Protein 3V67 (pdb70)

B-factor: mean 48.42, std 24.23, range [10.41, 150.01]

Radius of gyration: 22.8 Å; Cα contacts (8 Å, |Δi|>4): 386; chains: 2; bounding box: 40×72×35 Å

Nearest PDB structures (foldseek):
  3v67-assembly1_B  TM=9.486E-01  e=1.354E-23  Vibrio parahaemolyticus
  8uk7-assembly1_A  TM=7.749E-01  e=1.851E-05  Escherichia coli K-12
  6ap4-assembly2_D  TM=3.239E-01  e=2.252E+00  Acinetobacter baumannii
  3vca-assembly1_A  TM=5.156E-01  e=6.003E+00  Sinorhizobium meliloti 1021
  3v67-assembly1_B  TM=1.008E+00  e=7.375E-25  Vibrio parahaemolyticus

Solvent-accessible surface area: 14668 Å² total; per-residue (Å²): 158,109,86,37,45,78,13,34,83,59,64,85,94,77,10,40,75,11,30,62,34,0,48,118,115,7,86,169,30,120,62,43,43,125,0,15,141,123,9,9,54,64,19,88,20,108,159,16,85,55,34,1,20,0,0,0,28,109,128,23,74,30,43,39,58,118,14,119,18,85,90,18,34,143,5,0,83,64,1,2,92,33,28,149,60,82,127,107,33,59,17,18,39,17,64,126,13,3,0,0,2,2,1,76,2,71,2,19,148,42,133,11,1,0,0,14,0,35,116,67,72,89,28,76,111,14,95,16,49,156,159,35,189,92,33,81,50,12,13,77,62,8,85,94,82,1,39,82,14,31,62,36,7,48,118,114,7,88,170,30,121,61,42,42,123,0,15,143,122,12,11,55,66,20,88,20,109,160,16,118,80,17,2,19,0,0,0,28,109,129,21,74,31,43,33,54,137,41,112,18,93,92,18,35,142,4,0,84,72,2,2,93,32,28,147,62,85,128,104,34,50,16,22,44,38,67,136,12,2,0,0,2,2,0,76,2,71,2,20,149,42,129,11,1,0,0,0,0,17,116,43,92,69,78,57,96,106,98,77,64,117,138,23

Foldseek 3Di:
DWDFAADDPVRVVVVVVVQVVLQVVQVVPQDPVVSQCVQQVPAPADPRQDKGKWKFAPPLGTDHDDHPDVLVVVVVSCVSVVDPDQVGWTWIDDPQKIKIDWDWHAHSNGIITMIIIGGHDDDDDDDDDPVD/DDFAADDPVRVVVVVVVQVVLQVVQVVPQDPVVSQCVQQVPAPADPRQDKGKWKFAPPLGTDHDDHRDVLVVVVVSCVSVVDPDQVGWTWDDDPQKIKIDWDWHAHSNGIITMIIIGGHDDPDPPDDDDPD

Organism: Vibrio parahaemolyticus serotype O3:K6 (strain RIMD 2210633) (NCBI:txid223926)

InterPro domains:
  IPR003594 Histidine kinase/HSP90-like ATPase domain [PF02518] (355-462)
  IPR003594 Histidine kinase/HSP90-like ATPase domain [SM00387] (354-464)
  IPR003660 HAMP domain [PF00672] (191-243)
  IPR003660 HAMP domain [PS50885] (194-247)
  IPR003660 HAMP domain [SM00304] (194-247)
  IPR003661 Signal transduction histidine kinase, dimerisation/phosphoacceptor domain [PF00512] (249-308)
  IPR003661 Signal transduction histidine kinase, dimerisation/phosphoacceptor domain [SM00388] (248-310)
  IPR003661 Signal transduction histidine kinase, dimerisation/phosphoacceptor domain [cd00082] (249-306)
  IPR004358 Signal transduction histidine kinase-related protein, C-terminal [PR00344] (389-403)
  IPR004358 Signal transduction histidine kinase-related protein, C-terminal [PR00344] (407-417)
  IPR004358 Signal transduction histidine kinase-related protein, C-terminal [PR00344] (424-442)
  IPR004358 Signal transduction histidine kinase-related protein, C-terminal [PR00344] (448-461)
  IPR005467 Histidine kinase domain [PS50109] (255-464)
  IPR032404 Two-component sensor protein CpxA, periplasmic domain [PF16527] (41-172)
  IPR036097 Signal transduction histidine kinase, dimerisation/phosphoacceptor domain superfamily [SSF47384] (234-309)
  IPR036890 Histidine kinase/HSP90-like ATPase superfamily [G3DSA:3.30.565.10] (314-464)
  IPR036890 Histidine kinase/HSP90-like ATPase superfamily [SSF55874] (300-462)
  IPR038515 Two-component sensor protein CpxA, periplasmic domain superfamily [G3DSA:3.30.450.210] (36-161)
  IPR050398 Heme sensor protein HssS/ArlS-like [PTHR45528] (11-464)
  IPR058125 Sensor histidine kinase CpxA [NF007007] (7-464)

Sequence (263 aa):
PRKARDIPDEHYQRIIETRDAIQNKYSKETDLGRILFRVEGNRAGKHDPRPRVFFSDYNGNVLTTDKRSNFQLRAMQNFVTSIEDYNKPKQRLYGRYMIAGPVPIVLADSELLMYVGFKWNEPPPLLLRLFDRKARDIPDEHYQRIIETRDAIQNKYSKETDLGRILFRVEGNRAGKHDPRPRVFFSDYNGNVLTTDKRSNFQLRAMQNFVTSIEDYNKPKQRLYGRYMIAGPVPIVLADSELLMYVGFKWNEPPPLLLRLFD

CATH classification: 3.30.450.210

Secondary structure (DSSP, 8-state):
----EEPPHHHHHHHHHHHHHHHHHTSS---HHHHHHHHHHT---TT--SPEEEEE-TTS-EE----S-HHHHHHHHHHHHH-S-TTS-EEEEETTEEEEEEEEEEETTEEEEEEEEEE---PPP----TT-/---EEPPHHHHHHHHHHHHHHHHHTSS---HHHHHHHHHHT---TT--SPEEEEE-TTS-EE----S-HHHHHHHHHHHHH-S-TTS-EEEEETTEEEEEEEEEEETTEEEEEEEEEE-------------

Structure (mmCIF, N/CA/C/O backbone):
data_3V67
#
_entry.id   3V67
#
_cell.length_a   148.583
_cell.length_b   148.583
_cell.length_c   32.314
_cell.angle_alpha   90.00
_cell.angle_beta   90.00
_cell.angle_gamma   120.00
#
_symmetry.space_group_name_H-M   'H 3'
#
loop_
_entity.id
_entity.type
_entity.pdbx_description
1 polymer 'Sensor protein CpxA'
2 water water
#
loop_
_atom_site.group_PDB
_atom_site.id
_atom_site.type_symbol
_atom_site.label_atom_id
_atom_site.label_alt_id
_atom_site.label_comp_id
_atom_site.label_asym_id
_atom_site.label_entity_id
_atom_site.label_seq_id
_atom_site.pdbx_PDB_ins_code
_atom_site.Cartn_x
_atom_site.Cartn_y
_atom_site.Cartn_z
_atom_site.occupancy
_atom_site.B_iso_or_equiv
_atom_site.auth_seq_id
_atom_site.auth_comp_id
_atom_site.auth_asym_id
_atom_site.auth_atom_id
_atom_site.pdbx_PDB_model_num
ATOM 1 N N . PRO A 1 6 ? -18.145 41.576 7.662 1.00 84.13 41 PRO A N 1
ATOM 2 C CA . PRO A 1 6 ? -17.227 40.609 8.272 1.00 87.41 41 PRO A CA 1
ATOM 3 C C . PRO A 1 6 ? -15.780 41.053 8.099 1.00 87.30 41 PRO A C 1
ATOM 4 O O . PRO A 1 6 ? -14.987 40.329 7.495 1.00 86.91 41 PRO A O 1
ATOM 8 N N . ARG A 1 7 ? -15.437 42.223 8.628 1.00 86.67 42 ARG A N 1
ATOM 9 C CA . ARG A 1 7 ? -14.146 42.825 8.304 1.00 86.71 42 ARG A CA 1
ATOM 10 C C . ARG A 1 7 ? -12.940 42.416 9.168 1.00 96.08 42 ARG A C 1
ATOM 11 O O . ARG A 1 7 ? -13.049 41.658 10.132 1.00 103.64 42 ARG A O 1
ATOM 19 N N . LYS A 1 8 ? -11.799 42.972 8.777 1.00 92.42 43 LYS A N 1
ATOM 20 C CA . LYS A 1 8 ? -10.458 42.452 8.991 1.00 84.30 43 LYS A CA 1
ATOM 21 C C . LYS A 1 8 ? -9.510 43.644 9.073 1.00 69.44 43 LYS A C 1
ATOM 22 O O . LYS A 1 8 ? -9.016 44.123 8.052 1.00 66.90 43 LYS A O 1
ATOM 28 N N . ALA A 1 9 ? -9.273 44.137 10.282 1.00 64.80 44 ALA A N 1
ATOM 29 C CA . ALA A 1 9 ? -8.308 45.209 10.480 1.00 58.89 44 ALA A CA 1
ATOM 30 C C . ALA A 1 9 ? -6.902 44.638 10.351 1.00 52.43 44 ALA A C 1
ATOM 31 O O . ALA A 1 9 ? -6.405 43.969 11.257 1.00 56.05 44 ALA A O 1
ATOM 33 N N . ARG A 1 10 ? -6.271 44.897 9.213 1.00 42.06 45 ARG A N 1
ATOM 34 C CA . ARG A 1 10 ? -4.970 44.321 8.916 1.00 41.99 45 ARG A CA 1
ATOM 35 C C . ARG A 1 10 ? -3.870 45.358 9.058 1.00 31.58 45 ARG A C 1
ATOM 36 O O . ARG A 1 10 ? -4.120 46.559 8.961 1.00 31.66 45 ARG A O 1
ATOM 44 N N . ASP A 1 11 ? -2.653 44.884 9.299 1.00 33.68 46 ASP A N 1
ATOM 45 C CA . ASP A 1 11 ? -1.497 45.761 9.417 1.00 37.09 46 ASP A CA 1
ATOM 46 C C . ASP A 1 11 ? -1.218 46.471 8.104 1.00 26.56 46 ASP A C 1
ATOM 47 O O . ASP A 1 11 ? -1.428 45.914 7.029 1.00 29.58 46 ASP A O 1
ATOM 52 N N . ILE A 1 12 ? -0.739 47.705 8.200 1.00 24.17 47 ILE A N 1
ATOM 53 C CA . ILE A 1 12 ? -0.272 48.433 7.033 1.00 21.43 47 ILE A CA 1
ATOM 54 C C . ILE A 1 12 ? 1.179 48.050 6.780 1.00 30.84 47 ILE A C 1
ATOM 55 O O . ILE A 1 12 ? 1.991 48.058 7.706 1.00 33.18 47 ILE A O 1
ATOM 60 N N . PRO A 1 13 ? 1.503 47.690 5.529 1.00 35.07 48 PRO A N 1
ATOM 61 C CA . PRO A 1 13 ? 2.877 47.377 5.124 1.00 37.10 48 PRO A CA 1
ATOM 62 C C . PRO A 1 13 ? 3.818 48.515 5.495 1.00 40.91 48 PRO A C 1
ATOM 63 O O . PRO A 1 13 ? 3.467 49.676 5.288 1.00 45.87 48 PRO A O 1
ATOM 67 N N . ASP A 1 14 ? 4.987 48.176 6.033 1.00 50.55 49 ASP A N 1
ATOM 68 C CA . ASP A 1 14 ? 5.926 49.160 6.576 1.00 50.82 49 ASP A CA 1
ATOM 69 C C . ASP A 1 14 ? 6.261 50.309 5.629 1.00 51.50 49 ASP A C 1
ATOM 70 O O . ASP A 1 14 ? 6.408 51.451 6.064 1.00 44.03 49 ASP A O 1
ATOM 75 N N . GLU A 1 15 ? 6.388 50.003 4.341 1.00 58.00 50 GLU A N 1
ATOM 76 C CA . GLU A 1 15 ? 6.676 51.024 3.341 1.00 56.49 50 GLU A CA 1
ATOM 77 C C . GLU A 1 15 ? 5.502 51.986 3.197 1.00 45.30 50 GLU A C 1
ATOM 78 O O . GLU A 1 15 ? 5.685 53.204 3.121 1.00 43.36 50 GLU A O 1
ATOM 84 N N . HIS A 1 16 ? 4.297 51.426 3.171 1.00 42.82 51 HIS A N 1
ATOM 85 C CA . HIS A 1 16 ? 3.084 52.222 3.074 1.00 38.86 51 HIS A CA 1
ATOM 86 C C . HIS A 1 16 ? 2.920 53.100 4.307 1.00 37.37 51 HIS A C 1
ATOM 87 O O . HIS A 1 16 ? 2.659 54.294 4.186 1.00 43.68 51 HIS A O 1
ATOM 94 N N . TYR A 1 17 ? 3.083 52.512 5.490 1.00 30.35 52 TYR A N 1
ATOM 95 C CA . TYR A 1 17 ? 2.938 53.265 6.731 1.00 34.07 52 TYR A CA 1
ATOM 96 C C . TYR A 1 17 ? 3.976 54.381 6.849 1.00 40.24 52 TYR A C 1
ATOM 97 O O . TYR A 1 17 ? 3.650 55.508 7.229 1.00 45.30 52 TYR A O 1
ATOM 106 N N . GLN A 1 18 ? 5.223 54.055 6.524 1.00 38.23 53 GLN A N 1
ATOM 107 C CA . GLN A 1 18 ? 6.313 55.027 6.512 1.00 40.34 53 GLN A CA 1
ATOM 108 C C . GLN A 1 18 ? 5.989 56.184 5.570 1.00 42.32 53 GLN A C 1
ATOM 109 O O . GLN A 1 18 ? 6.163 57.358 5.923 1.00 44.07 53 GLN A O 1
ATOM 115 N N . ARG A 1 19 ? 5.489 55.843 4.385 1.00 37.70 54 ARG A N 1
ATOM 116 C CA . ARG A 1 19 ? 5.064 56.850 3.423 1.00 43.42 54 ARG A CA 1
ATOM 117 C C . ARG A 1 19 ? 3.988 57.755 4.012 1.00 47.50 54 ARG A C 1
ATOM 118 O O . ARG A 1 19 ? 4.113 58.975 3.969 1.00 56.78 54 ARG A O 1
ATOM 126 N N . ILE A 1 20 ? 2.942 57.146 4.563 1.00 39.77 55 ILE A N 1
ATOM 127 C CA . ILE A 1 20 ? 1.841 57.873 5.192 1.00 33.93 55 ILE A CA 1
ATOM 128 C C . ILE A 1 20 ? 2.343 58.859 6.242 1.00 29.79 55 ILE A C 1
ATOM 129 O O . ILE A 1 20 ? 1.891 60.005 6.304 1.00 27.64 55 ILE A O 1
ATOM 134 N N . ILE A 1 21 ? 3.283 58.403 7.064 1.00 33.09 56 ILE A N 1
ATOM 135 C CA . ILE A 1 21 ? 3.908 59.260 8.066 1.00 38.77 56 ILE A CA 1
ATOM 136 C C . ILE A 1 21 ? 4.610 60.441 7.402 1.00 42.08 56 ILE A C 1
ATOM 137 O O . ILE A 1 21 ? 4.495 61.588 7.851 1.00 38.56 56 ILE A O 1
ATOM 142 N N . GLU A 1 22 ? 5.325 60.150 6.319 1.00 46.44 57 GLU A N 1
ATOM 143 C CA . GLU A 1 22 ? 6.045 61.178 5.575 1.00 48.84 57 GLU A CA 1
ATOM 144 C C . GLU A 1 22 ? 5.129 62.255 4.985 1.00 49.66 57 GLU A C 1
ATOM 145 O O . GLU A 1 22 ? 5.417 63.448 5.104 1.00 57.76 57 GLU A O 1
ATOM 151 N N . THR A 1 23 ? 4.027 61.846 4.359 1.00 40.38 58 THR A N 1
ATOM 152 C CA . THR A 1 23 ? 3.107 62.824 3.781 1.00 40.62 58 THR A CA 1
ATOM 153 C C . THR A 1 23 ? 2.312 63.543 4.866 1.00 37.46 58 THR A C 1
ATOM 154 O O . THR A 1 23 ? 1.862 64.668 4.668 1.00 38.96 58 THR A O 1
ATOM 158 N N . ARG A 1 24 ? 2.136 62.888 6.010 1.00 33.28 59 ARG A N 1
ATOM 159 C CA . ARG A 1 24 ? 1.499 63.527 7.155 1.00 27.73 59 ARG A CA 1
ATOM 160 C C . ARG A 1 24 ? 2.371 64.687 7.616 1.00 38.83 59 ARG A C 1
ATOM 161 O O . ARG A 1 24 ? 1.906 65.825 7.705 1.00 37.39 59 ARG A O 1
ATOM 169 N N . ASP A 1 25 ? 3.636 64.387 7.905 1.00 38.71 60 ASP A N 1
ATOM 170 C CA . ASP A 1 25 ? 4.598 65.408 8.312 1.00 39.11 60 ASP A CA 1
ATOM 171 C C . ASP A 1 25 ? 4.710 66.516 7.270 1.00 38.05 60 ASP A C 1
ATOM 172 O O . ASP A 1 25 ? 4.826 67.695 7.611 1.00 33.37 60 ASP A O 1
ATOM 177 N N . ALA A 1 26 ? 4.664 66.128 5.998 1.00 38.94 61 ALA A N 1
ATOM 178 C CA . ALA A 1 26 ? 4.763 67.086 4.899 1.00 43.35 61 ALA A CA 1
ATOM 179 C C . ALA A 1 26 ? 3.573 68.040 4.858 1.00 40.47 61 ALA A C 1
ATOM 180 O O . ALA A 1 26 ? 3.745 69.248 4.704 1.00 50.40 61 ALA A O 1
ATOM 182 N N . ILE A 1 27 ? 2.369 67.490 4.987 1.00 38.94 62 ILE A N 1
ATOM 183 C CA . ILE A 1 27 ? 1.150 68.293 5.013 1.00 39.40 62 ILE A CA 1
ATOM 184 C C . ILE A 1 27 ? 1.152 69.213 6.231 1.00 41.35 62 ILE A C 1
ATOM 185 O O . ILE A 1 27 ? 0.747 70.378 6.149 1.00 38.39 62 ILE A O 1
ATOM 190 N N . GLN A 1 28 ? 1.626 68.683 7.355 1.00 42.05 63 GLN A N 1
ATOM 191 C CA . GLN A 1 28 ? 1.759 69.458 8.582 1.00 40.39 63 GLN A CA 1
ATOM 192 C C . GLN A 1 28 ? 2.682 70.654 8.394 1.00 48.16 63 GLN A C 1
ATOM 193 O O . GLN A 1 28 ? 2.379 71.759 8.837 1.00 52.82 63 GLN A O 1
ATOM 199 N N . ASN A 1 29 ? 3.812 70.427 7.735 1.00 51.44 64 ASN A N 1
ATOM 200 C CA . ASN A 1 29 ? 4.789 71.489 7.526 1.00 58.25 64 ASN A CA 1
ATOM 201 C C . ASN A 1 29 ? 4.382 72.500 6.460 1.00 59.43 64 ASN A C 1
ATOM 202 O O . ASN A 1 29 ? 4.721 73.680 6.555 1.00 72.24 64 ASN A O 1
ATOM 207 N N . LYS A 1 30 ? 3.655 72.037 5.449 1.00 43.79 65 LYS A N 1
ATOM 208 C CA . LYS A 1 30 ? 3.217 72.913 4.370 1.00 35.69 65 LYS A CA 1
ATOM 209 C C . LYS A 1 30 ? 2.210 73.950 4.854 1.00 41.18 65 LYS A C 1
ATOM 210 O O . LYS A 1 30 ? 2.285 75.124 4.486 1.00 48.15 65 LYS A O 1
ATOM 216 N N . TYR A 1 31 ? 1.273 73.513 5.687 1.00 42.82 66 TYR A N 1
ATOM 217 C CA . TYR A 1 31 ? 0.196 74.383 6.140 1.00 43.50 66 TYR A CA 1
ATOM 218 C C . TYR A 1 31 ? 0.376 74.837 7.582 1.00 45.87 66 TYR A C 1
ATOM 219 O O . TYR A 1 31 ? -0.599 75.146 8.267 1.00 41.63 66 TYR A O 1
ATOM 228 N N . SER A 1 32 ? 1.624 74.882 8.035 1.00 51.90 67 SER A N 1
ATOM 229 C CA . SER A 1 32 ? 1.928 75.298 9.400 1.00 54.45 67 SER A CA 1
ATOM 230 C C . SER A 1 32 ? 1.563 76.763 9.620 1.00 57.84 67 SER A C 1
ATOM 231 O O . SER A 1 32 ? 1.291 77.187 10.744 1.00 59.36 67 SER A O 1
ATOM 234 N N . LYS A 1 33 ? 1.555 77.530 8.536 1.00 55.36 68 LYS A N 1
ATOM 235 C CA . LYS A 1 33 ? 1.232 78.948 8.604 1.00 64.41 68 LYS A CA 1
ATOM 236 C C . LYS A 1 33 ? -0.271 79.191 8.705 1.00 61.49 68 LYS A C 1
ATOM 237 O O . LYS A 1 33 ? -0.707 80.186 9.285 1.00 62.70 68 LYS A O 1
ATOM 243 N N . GLU A 1 34 ? -1.060 78.280 8.145 1.00 55.30 69 GLU A N 1
ATOM 244 C CA . GLU A 1 34 ? -2.506 78.469 8.065 1.00 44.52 69 GLU A CA 1
ATOM 245 C C . GLU A 1 34 ? -3.209 78.237 9.404 1.00 37.78 69 GLU A C 1
ATOM 246 O O . GLU A 1 34 ? -2.952 77.247 10.089 1.00 35.88 69 GLU A O 1
ATOM 252 N N . THR A 1 35 ? -4.099 79.157 9.764 1.00 36.88 70 THR A N 1
ATOM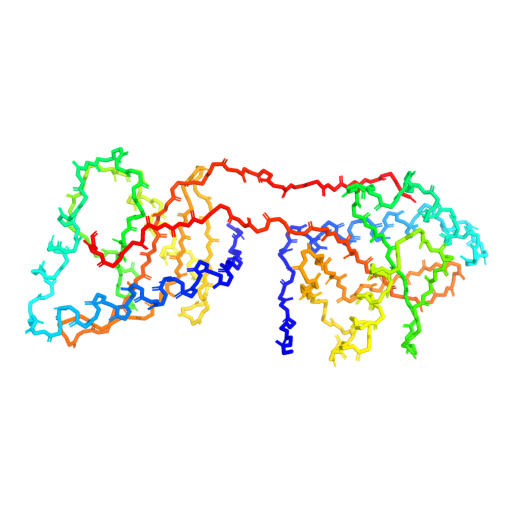 253 C CA . THR A 1 35 ? -4.824 79.079 11.030 1.00 37.74 70 THR A CA 1
ATOM 254 C C . THR A 1 35 ? -6.279 78.665 10.834 1.00 35.48 70 THR A C 1
ATOM 255 O O . THR A 1 35 ? -6.998 78.423 11.803 1.00 36.17 70 THR A O 1
ATOM 259 N N . ASP A 1 36 ? -6.715 78.598 9.581 1.00 32.22 71 ASP A N 1
ATOM 260 C CA . ASP A 1 36 ? -8.081 78.186 9.279 1.00 3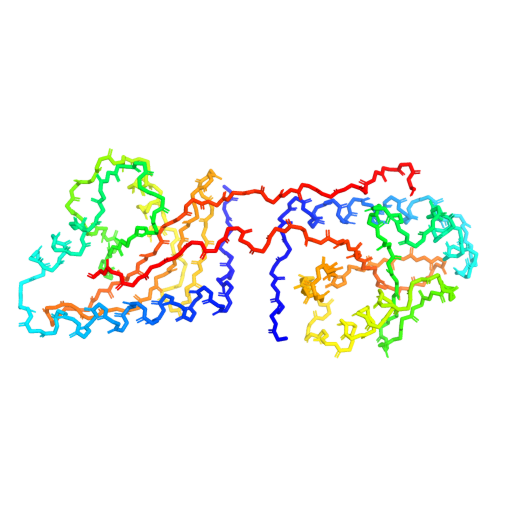0.50 71 ASP A CA 1
ATOM 261 C C . ASP A 1 36 ? -8.104 76.736 8.819 1.00 31.37 71 ASP A C 1
ATOM 262 O O . ASP A 1 36 ? -7.508 76.390 7.798 1.00 31.10 71 ASP A O 1
ATOM 267 N N . LEU A 1 37 ? -8.790 75.891 9.582 1.00 36.68 72 LEU A N 1
ATOM 268 C CA . LEU A 1 37 ? -8.863 74.466 9.286 1.00 39.08 72 LEU A CA 1
ATOM 269 C C . LEU A 1 37 ? -9.576 74.215 7.958 1.00 39.47 72 LEU A C 1
ATOM 270 O O . LEU A 1 37 ? -9.115 73.417 7.139 1.00 37.20 72 LEU A O 1
ATOM 275 N N . GLY A 1 38 ? -10.695 74.906 7.752 1.00 37.40 73 GLY A N 1
ATOM 276 C CA . GLY A 1 38 ? -11.474 74.766 6.534 1.00 30.55 73 GLY A CA 1
ATOM 277 C C . GLY A 1 38 ? -10.668 75.091 5.292 1.00 29.81 73 GLY A C 1
ATOM 278 O O . GLY A 1 38 ? -10.785 74.421 4.262 1.00 32.62 73 GLY A O 1
ATOM 279 N N . ARG A 1 39 ? -9.838 76.122 5.395 1.00 35.30 74 ARG A N 1
ATOM 280 C CA . ARG A 1 39 ? -8.966 76.519 4.300 1.00 44.35 74 ARG A CA 1
ATOM 281 C C . ARG A 1 39 ? -7.963 75.410 3.998 1.00 38.05 74 ARG A C 1
ATOM 282 O O . ARG A 1 39 ? -7.699 75.096 2.834 1.00 38.81 74 ARG A O 1
ATOM 290 N N . ILE A 1 40 ? -7.419 74.810 5.054 1.00 22.02 75 ILE A N 1
ATOM 291 C CA . ILE A 1 40 ? -6.471 73.714 4.904 1.00 27.03 75 ILE A CA 1
ATOM 292 C C . ILE A 1 40 ? -7.106 72.517 4.202 1.00 36.47 75 ILE A C 1
ATOM 293 O O . ILE A 1 40 ? -6.549 71.989 3.241 1.00 34.50 75 ILE A O 1
ATOM 298 N N . LEU A 1 41 ? -8.270 72.093 4.688 1.00 38.66 76 LEU A N 1
ATOM 299 C CA . LEU A 1 41 ? -8.960 70.930 4.132 1.00 33.63 76 LEU A CA 1
ATOM 300 C C . LEU A 1 41 ? -9.310 71.164 2.673 1.00 42.95 76 LEU A C 1
ATOM 301 O O . LEU A 1 41 ? -9.104 70.295 1.818 1.00 53.37 76 LEU A O 1
ATOM 306 N N . PHE A 1 42 ? -9.831 72.356 2.404 1.00 45.10 77 PHE A N 1
ATOM 307 C CA . PHE A 1 42 ? -10.165 72.778 1.052 1.00 42.39 77 PHE A CA 1
ATOM 308 C C . PHE A 1 42 ? -8.951 72.690 0.119 1.00 40.85 77 PHE A C 1
ATOM 309 O O . PHE A 1 42 ? -9.023 72.065 -0.942 1.00 45.85 77 PHE A O 1
ATOM 317 N N . ARG A 1 43 ? -7.842 73.310 0.523 1.00 46.50 78 ARG A N 1
ATOM 318 C CA . ARG A 1 43 ? -6.604 73.273 -0.257 1.00 53.62 78 ARG A CA 1
ATOM 319 C C . ARG A 1 43 ? -6.096 71.853 -0.502 1.00 51.95 78 ARG A C 1
ATOM 320 O O . ARG A 1 43 ? -5.787 71.485 -1.634 1.00 54.87 78 ARG A O 1
ATOM 328 N N . VAL A 1 44 ? -5.999 71.072 0.569 1.00 46.79 79 VAL A N 1
ATOM 329 C CA . VAL A 1 44 ? -5.501 69.702 0.495 1.00 45.14 79 VAL A CA 1
ATOM 330 C C . VAL A 1 44 ? -6.321 68.852 -0.460 1.00 43.86 79 VAL A C 1
ATOM 331 O O . VAL A 1 44 ? -5.776 68.159 -1.317 1.00 48.44 79 VAL A O 1
ATOM 335 N N . GLU A 1 45 ? -7.637 68.925 -0.321 1.00 42.22 80 GLU A N 1
ATOM 336 C CA . GLU A 1 45 ? -8.524 68.125 -1.157 1.00 46.04 80 GLU A CA 1
ATOM 337 C C . GLU A 1 45 ? -8.665 68.712 -2.561 1.00 55.69 80 GLU A C 1
ATOM 338 O O . GLU A 1 45 ? -9.189 68.062 -3.471 1.00 51.67 80 GLU A O 1
ATOM 344 N N . GLY A 1 46 ? -8.177 69.936 -2.735 1.00 58.11 81 GLY A N 1
ATOM 345 C CA . GLY A 1 46 ? -8.246 70.610 -4.017 1.00 57.74 81 GLY A CA 1
ATOM 346 C C . GLY A 1 46 ? -7.365 69.992 -5.084 1.00 59.25 81 GLY A C 1
ATOM 347 O O . GLY A 1 46 ? -7.610 70.180 -6.273 1.00 65.83 81 GLY A O 1
ATOM 348 N N . ASN A 1 47 ? -6.340 69.252 -4.673 1.00 56.26 82 ASN A N 1
ATOM 349 C CA . ASN A 1 47 ? -5.380 68.718 -5.633 1.00 64.01 82 ASN A CA 1
ATOM 350 C C . ASN A 1 47 ? -5.856 67.499 -6.427 1.00 63.69 82 ASN A C 1
ATOM 351 O O . ASN A 1 47 ? -5.160 67.039 -7.333 1.00 61.33 82 ASN A O 1
ATOM 356 N N . ARG A 1 48 ? -7.038 66.985 -6.097 1.00 53.61 83 ARG A N 1
ATOM 357 C CA . ARG A 1 48 ? -7.618 65.874 -6.853 1.00 44.76 83 ARG A CA 1
ATOM 358 C C . ARG A 1 48 ? -8.375 66.372 -8.078 1.00 38.88 83 ARG A C 1
ATOM 359 O O . ARG A 1 48 ? -9.185 67.295 -7.986 1.00 40.39 83 ARG A O 1
ATOM 367 N N . ALA A 1 49 ? -8.115 65.746 -9.221 1.00 34.79 84 ALA A N 1
ATOM 368 C CA . ALA A 1 49 ? -8.616 66.239 -10.499 1.00 30.82 84 ALA A CA 1
ATOM 369 C C . ALA A 1 49 ? -10.019 65.735 -10.822 1.00 28.70 84 ALA A C 1
ATOM 370 O O . ALA A 1 49 ? -10.685 66.258 -11.714 1.00 29.15 84 ALA A O 1
ATOM 372 N N . GLY A 1 50 ? -10.466 64.719 -10.095 1.00 27.50 85 GLY A N 1
ATOM 373 C CA . GLY A 1 50 ? -11.776 64.149 -10.338 1.00 21.28 85 GLY A CA 1
ATOM 374 C C . GLY A 1 50 ? -12.004 62.932 -9.476 1.00 26.56 85 GLY A C 1
ATOM 375 O O . GLY A 1 50 ? -11.177 62.603 -8.628 1.00 28.82 85 GLY A O 1
ATOM 376 N N . LYS A 1 51 ? -13.129 62.260 -9.691 1.00 33.15 86 LYS A N 1
ATOM 377 C CA . LYS A 1 51 ? -13.471 61.093 -8.889 1.00 38.42 86 LYS A CA 1
ATOM 378 C C . LYS A 1 51 ? -12.685 59.863 -9.338 1.00 30.23 86 LYS A C 1
ATOM 379 O O . LYS A 1 51 ? -12.324 59.018 -8.523 1.00 31.88 86 LYS A O 1
ATOM 385 N N . HIS A 1 52 ? -12.402 59.776 -10.634 1.00 29.85 87 HIS A N 1
ATOM 386 C CA . HIS A 1 52 ? -11.646 58.651 -11.171 1.00 28.45 87 HIS A CA 1
ATOM 387 C C . HIS A 1 52 ? -10.140 58.840 -10.984 1.00 28.09 87 HIS A C 1
ATOM 388 O O . HIS A 1 52 ? -9.339 58.031 -11.454 1.00 32.77 87 HIS A O 1
ATOM 395 N N . ASP A 1 53 ? -9.768 59.913 -10.292 1.00 36.90 88 ASP A N 1
ATOM 396 C CA . ASP A 1 53 ? -8.370 60.207 -9.987 1.00 36.69 88 ASP A CA 1
ATOM 397 C C . ASP A 1 53 ? -7.725 59.034 -9.251 1.00 39.34 88 ASP A C 1
ATOM 398 O O . ASP A 1 53 ? -8.141 58.688 -8.146 1.00 42.70 88 ASP A O 1
ATOM 403 N N . PRO A 1 54 ? -6.702 58.418 -9.869 1.00 41.04 89 PRO A N 1
ATOM 404 C CA . PRO A 1 54 ? -6.039 57.221 -9.338 1.00 36.24 89 PRO A CA 1
ATOM 405 C C . PRO A 1 54 ? -5.203 57.503 -8.093 1.00 40.48 89 PRO A C 1
ATOM 406 O O . PRO A 1 54 ? -4.892 56.575 -7.345 1.00 45.59 89 PRO A O 1
ATOM 410 N N . ARG A 1 55 ? -4.846 58.765 -7.880 1.00 38.31 90 ARG A N 1
ATOM 411 C CA . ARG A 1 55 ? -4.020 59.150 -6.741 1.00 41.83 90 ARG A CA 1
ATOM 412 C C . ARG A 1 55 ? -4.684 58.811 -5.411 1.00 40.48 90 ARG A C 1
ATOM 413 O O . ARG A 1 55 ? -5.912 58.856 -5.302 1.00 34.23 90 ARG A O 1
ATOM 421 N N . PRO A 1 56 ? -3.870 58.452 -4.401 1.00 37.01 91 PRO A N 1
ATOM 422 C CA . PRO A 1 56 ? -4.380 58.208 -3.049 1.00 30.72 91 PRO A CA 1
ATOM 423 C C . PRO A 1 56 ? -5.092 59.448 -2.527 1.00 32.94 91 PRO A C 1
ATOM 424 O O . PRO A 1 56 ? -4.568 60.553 -2.655 1.00 31.74 91 PRO A O 1
ATOM 428 N N . ARG A 1 57 ? -6.278 59.259 -1.964 1.00 26.09 92 ARG A N 1
ATOM 429 C CA . ARG A 1 57 ? -7.061 60.354 -1.420 1.00 21.32 92 ARG A CA 1
ATOM 430 C C . ARG A 1 57 ? -6.876 60.478 0.088 1.00 27.72 92 ARG A C 1
ATOM 431 O O . ARG A 1 57 ? -7.027 59.509 0.820 1.00 26.92 92 ARG A O 1
ATOM 439 N N . VAL A 1 58 ? -6.556 61.680 0.551 1.00 32.52 93 VAL A N 1
ATOM 440 C CA . VAL A 1 58 ? -6.379 61.914 1.978 1.00 28.78 93 VAL A CA 1
ATOM 441 C C . VAL A 1 58 ? -7.692 62.307 2.658 1.00 30.36 93 VAL A C 1
ATOM 442 O O . VAL A 1 58 ? -8.366 63.239 2.225 1.00 41.44 93 VAL A O 1
ATOM 446 N N . PHE A 1 59 ? -8.054 61.575 3.710 1.00 27.47 94 PHE A N 1
ATOM 447 C CA . PHE A 1 59 ? -9.242 61.882 4.503 1.00 26.80 94 PHE A CA 1
ATOM 448 C C . PHE A 1 59 ? -8.834 62.372 5.888 1.00 24.31 94 PHE A C 1
ATOM 449 O O . PHE A 1 59 ? -7.718 62.128 6.341 1.00 23.28 94 PHE A O 1
ATOM 457 N N . PHE A 1 60 ? -9.760 63.033 6.571 1.00 22.45 95 PHE A N 1
ATOM 458 C CA . PHE A 1 60 ? -9.514 63.502 7.924 1.00 18.97 95 PHE A CA 1
ATOM 459 C C . PHE A 1 60 ? -10.696 63.198 8.827 1.00 15.62 95 PHE A C 1
ATOM 460 O O . PHE A 1 60 ? -11.822 63.062 8.360 1.00 24.60 95 PHE A O 1
ATOM 468 N N . SER A 1 61 ? -10.430 63.090 10.123 1.00 14.50 96 SER A N 1
ATOM 469 C CA . SER A 1 61 ? -11.489 62.989 11.113 1.00 15.92 96 SER A CA 1
ATOM 470 C C . SER A 1 61 ? -11.008 63.619 12.407 1.00 20.47 96 SER A C 1
ATOM 471 O O . SER A 1 61 ? -9.829 63.948 12.537 1.00 25.61 96 SER A O 1
ATOM 474 N N . ASP A 1 62 ? -11.917 63.807 13.356 1.00 21.50 97 ASP A N 1
ATOM 475 C CA . ASP A 1 62 ? -11.517 64.280 14.674 1.00 31.17 97 ASP A CA 1
ATOM 476 C C . ASP A 1 62 ? -11.376 63.094 15.621 1.00 34.05 97 ASP A C 1
ATOM 477 O O . ASP A 1 62 ? -11.363 61.944 15.182 1.00 34.27 97 ASP A O 1
ATOM 482 N N . TYR A 1 63 ? -11.273 63.376 16.915 1.00 28.57 98 TYR A N 1
ATOM 483 C CA . TYR A 1 63 ? -11.214 62.323 17.919 1.00 27.38 98 TYR A CA 1
ATOM 484 C C . TYR A 1 63 ? -12.587 62.059 18.522 1.00 30.93 98 TYR A C 1
ATOM 485 O O . TYR A 1 63 ? -12.692 61.585 19.652 1.00 33.25 98 TYR A O 1
ATOM 494 N N . ASN A 1 64 ? -13.634 62.371 17.764 1.00 29.70 99 ASN A N 1
ATOM 495 C CA . ASN A 1 64 ? -15.003 62.150 18.216 1.00 35.01 99 ASN A CA 1
ATOM 496 C C . ASN A 1 64 ? -15.833 61.358 17.210 1.00 43.57 99 ASN A C 1
ATOM 497 O O . ASN A 1 64 ? -17.057 61.281 17.327 1.00 50.66 99 ASN A O 1
ATOM 502 N N . GLY A 1 65 ? -15.164 60.788 16.212 1.00 35.91 100 GLY A N 1
ATOM 503 C CA . GLY A 1 65 ? -15.817 59.912 15.256 1.00 30.41 100 GLY A CA 1
ATOM 504 C C . GLY A 1 65 ? -16.431 60.587 14.044 1.00 41.40 100 GLY A C 1
ATOM 505 O O . GLY A 1 65 ? -17.241 59.983 13.341 1.00 53.05 100 GLY A O 1
ATOM 506 N N . ASN A 1 66 ? -16.048 61.832 13.782 1.00 40.34 101 ASN A N 1
ATOM 507 C CA . ASN A 1 66 ? -16.629 62.565 12.661 1.00 40.93 101 ASN A CA 1
ATOM 508 C C . ASN A 1 66 ? -15.642 62.772 11.512 1.00 36.57 101 ASN A C 1
ATOM 509 O O . ASN A 1 66 ? -14.549 63.291 11.716 1.00 37.96 101 ASN A O 1
ATOM 514 N N . VAL A 1 67 ? -16.031 62.357 10.308 1.00 35.95 102 VAL A N 1
ATOM 515 C CA . VAL A 1 67 ? -15.213 62.567 9.116 1.00 34.60 102 VAL A CA 1
ATOM 516 C C . VAL A 1 67 ? -15.279 64.031 8.683 1.00 38.80 102 VAL A C 1
ATOM 517 O O . VAL A 1 67 ? -16.361 64.609 8.599 1.00 45.66 102 VAL A O 1
ATOM 521 N N . LEU A 1 68 ? -14.121 64.628 8.414 1.00 36.93 103 LEU A N 1
ATOM 522 C CA . LEU A 1 68 ? -14.058 66.028 8.011 1.00 30.47 103 LEU A CA 1
ATOM 523 C C . LEU A 1 68 ? -13.632 66.154 6.560 1.00 37.76 103 LEU A C 1
ATOM 524 O O . LEU A 1 68 ? -12.499 65.839 6.210 1.00 48.03 103 LEU A O 1
ATOM 529 N N . THR A 1 69 ? -14.544 66.629 5.719 1.00 46.62 104 THR A N 1
ATOM 530 C CA . THR A 1 69 ? -14.263 66.805 4.299 1.00 54.94 104 THR A CA 1
ATOM 531 C C . THR A 1 69 ? -15.257 67.762 3.662 1.00 66.43 104 THR A C 1
ATOM 532 O O . THR A 1 69 ? -16.382 67.896 4.137 1.00 68.09 104 THR A O 1
ATOM 536 N N . THR A 1 70 ? -14.826 68.443 2.606 1.00 80.87 105 THR A N 1
ATOM 537 C CA . THR A 1 70 ? -15.752 69.145 1.736 1.00 94.23 105 THR A CA 1
ATOM 538 C C . THR A 1 70 ? -16.285 68.061 0.823 1.00 108.22 105 THR A C 1
ATOM 539 O O . THR A 1 70 ? -15.499 67.260 0.326 1.00 111.88 105 THR A O 1
ATOM 543 N N . ASP A 1 71 ? -17.592 67.998 0.596 1.00 117.35 106 ASP A N 1
ATOM 544 C CA . ASP A 1 71 ? -18.129 66.861 -0.157 1.00 124.48 106 ASP A CA 1
ATOM 545 C C . ASP A 1 71 ? -17.459 66.634 -1.519 1.00 116.49 106 ASP A C 1
ATOM 546 O O . ASP A 1 71 ? -17.358 67.550 -2.332 1.00 118.30 106 ASP A O 1
ATOM 551 N N . LYS A 1 72 ? -16.995 65.408 -1.750 1.00 104.17 107 LYS A N 1
ATOM 552 C CA . LYS A 1 72 ? -16.277 65.082 -2.981 1.00 97.72 107 LYS A CA 1
ATOM 553 C C . LYS A 1 72 ? -17.076 64.174 -3.926 1.00 94.08 107 LYS A C 1
ATOM 554 O O . LYS A 1 72 ? -17.866 63.333 -3.488 1.00 95.97 107 LYS A O 1
ATOM 560 N N . ARG A 1 73 ? -16.836 64.367 -5.221 1.00 85.05 108 ARG A N 1
ATOM 561 C CA . ARG A 1 73 ? -17.490 63.674 -6.336 1.00 82.66 108 ARG A CA 1
ATOM 562 C C . ARG A 1 73 ? -17.821 62.190 -6.123 1.00 76.62 108 ARG A C 1
ATOM 563 O O . ARG A 1 73 ? -18.756 61.666 -6.730 1.00 72.70 108 ARG A O 1
ATOM 571 N N . SER A 1 74 ? -17.054 61.516 -5.271 1.00 71.38 109 SER A N 1
ATOM 572 C CA . SER A 1 74 ? -17.246 60.087 -5.039 1.00 66.77 109 SER A CA 1
ATOM 573 C C . SER A 1 74 ? -17.906 59.779 -3.694 1.00 64.37 109 SER A C 1
ATOM 574 O O . SER A 1 74 ? -17.285 59.910 -2.642 1.00 59.73 109 SER A O 1
ATOM 577 N N . ASN A 1 75 ? -19.166 59.358 -3.741 1.00 75.48 110 ASN A N 1
ATOM 578 C CA . ASN A 1 75 ? -19.910 59.011 -2.536 1.00 76.37 110 ASN A CA 1
ATOM 579 C C . ASN A 1 75 ? -19.406 57.719 -1.900 1.00 72.22 110 ASN A C 1
ATOM 580 O O . ASN A 1 75 ? -19.396 57.578 -0.676 1.00 75.39 110 ASN A O 1
ATOM 585 N N . PHE A 1 76 ? -18.991 56.781 -2.746 1.00 65.05 111 PHE A N 1
ATOM 586 C CA . PHE A 1 76 ? -18.513 55.478 -2.296 1.00 57.61 111 PHE A CA 1
ATOM 587 C C . PHE A 1 76 ? -17.326 55.588 -1.339 1.00 53.82 111 PHE A C 1
ATOM 588 O O . PHE A 1 76 ? -17.337 54.998 -0.255 1.00 61.01 111 PHE A O 1
ATOM 596 N N . GLN A 1 77 ? -16.313 56.350 -1.743 1.00 46.53 112 GLN A N 1
ATOM 597 C CA . GLN A 1 77 ? -15.136 56.582 -0.912 1.00 41.55 112 GLN A CA 1
ATOM 598 C C . GLN A 1 77 ? -15.530 57.177 0.438 1.00 35.22 112 GLN A C 1
ATOM 599 O O . GLN A 1 77 ? -14.920 56.881 1.467 1.00 40.09 112 GLN A O 1
ATOM 605 N N . LEU A 1 78 ? -16.567 58.007 0.421 1.00 33.84 113 LEU A N 1
ATOM 606 C CA . LEU A 1 78 ? -17.051 58.670 1.624 1.00 39.97 113 LEU A CA 1
ATOM 607 C C . LEU A 1 78 ? -17.721 57.677 2.576 1.00 34.88 113 LEU A C 1
ATOM 608 O O . LEU A 1 78 ? -17.488 57.708 3.792 1.00 49.79 113 LEU A O 1
ATOM 613 N N . ARG A 1 79 ? -18.549 56.798 2.015 1.00 32.83 114 ARG A N 1
ATOM 614 C CA . ARG A 1 79 ? -19.176 55.731 2.788 1.00 50.28 114 ARG A CA 1
ATOM 615 C C . ARG A 1 79 ? -18.121 54.832 3.425 1.00 50.56 114 ARG A C 1
ATOM 616 O O . ARG A 1 79 ? -18.173 54.535 4.627 1.00 49.25 114 ARG A O 1
ATOM 624 N N . ALA A 1 80 ? -17.163 54.406 2.606 1.00 44.54 115 ALA A N 1
ATOM 625 C CA . ALA A 1 80 ? -16.083 53.547 3.071 1.00 38.31 115 ALA A CA 1
ATOM 626 C C . ALA A 1 80 ? -15.308 54.210 4.205 1.00 37.63 115 ALA A C 1
ATOM 627 O O . ALA A 1 80 ? -15.020 53.574 5.219 1.00 36.39 115 ALA A O 1
ATOM 629 N N . MET A 1 81 ? -14.985 55.491 4.037 1.00 37.92 116 MET A N 1
ATOM 630 C CA . MET A 1 81 ? -14.252 56.224 5.068 1.00 43.55 116 MET A CA 1
ATOM 631 C C . MET A 1 81 ? -15.028 56.315 6.375 1.00 41.97 116 MET A C 1
ATOM 632 O O . MET A 1 81 ? -14.474 56.056 7.443 1.00 44.16 116 MET A O 1
ATOM 637 N N . GLN A 1 82 ? -16.303 56.684 6.290 1.00 45.12 117 GLN A N 1
ATOM 638 C CA . G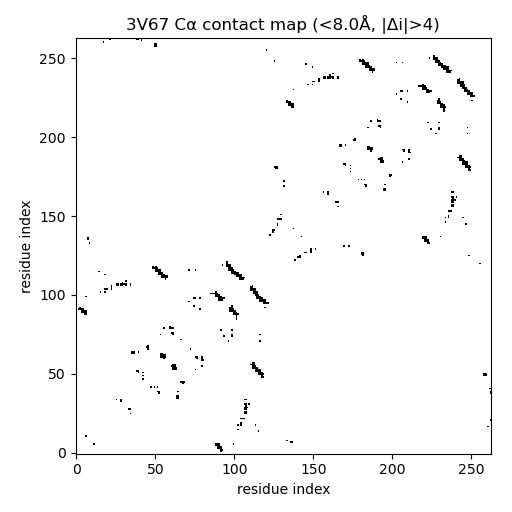LN A 1 82 ? -17.138 56.774 7.485 1.00 50.19 117 GLN A CA 1
ATOM 639 C C . GLN A 1 82 ? -17.174 55.445 8.228 1.00 44.29 117 GLN A C 1
ATOM 640 O O . GLN A 1 82 ? -16.949 55.385 9.450 1.00 39.76 117 GLN A O 1
ATOM 646 N N . ASN A 1 83 ? -17.448 54.380 7.478 1.00 44.68 118 ASN A N 1
ATOM 647 C CA . ASN A 1 83 ? -17.447 53.043 8.050 1.00 46.43 118 ASN A CA 1
ATOM 648 C C . ASN A 1 83 ? -16.126 52.729 8.744 1.00 43.73 118 ASN A C 1
ATOM 649 O O . ASN A 1 83 ? -16.118 52.212 9.860 1.00 42.42 118 ASN A O 1
ATOM 654 N N . PHE A 1 84 ? -15.016 53.058 8.085 1.00 30.92 119 PHE A N 1
ATOM 655 C CA . PHE A 1 84 ? -13.690 52.819 8.649 1.00 27.01 119 PHE A CA 1
ATOM 656 C C . PHE A 1 84 ? -13.516 53.536 9.978 1.00 32.25 119 PHE A C 1
ATOM 657 O O . PHE A 1 84 ? -13.065 52.941 10.959 1.00 32.54 119 PHE A O 1
ATOM 665 N N . VAL A 1 85 ? -13.875 54.816 10.001 1.00 36.57 120 VAL A N 1
ATOM 666 C CA . VAL A 1 85 ? -13.739 55.634 11.199 1.00 33.80 120 VAL A CA 1
ATOM 667 C C . VAL A 1 85 ? -14.540 55.055 12.360 1.00 37.43 120 VAL A C 1
ATOM 668 O O . VAL A 1 85 ? -14.036 54.961 13.483 1.00 30.13 120 VAL A O 1
ATOM 672 N N . THR A 1 86 ? -15.779 54.653 12.094 1.00 42.90 121 THR A N 1
ATOM 673 C CA . THR A 1 86 ? -16.596 54.074 13.159 1.00 47.02 121 THR A CA 1
ATOM 674 C C . THR A 1 86 ? -16.216 52.624 13.481 1.00 49.10 121 THR A C 1
ATOM 675 O O . THR A 1 86 ? -16.692 52.058 14.465 1.00 53.12 121 THR A O 1
ATOM 679 N N . SER A 1 87 ? -15.353 52.032 12.657 1.00 44.50 122 SER A N 1
ATOM 680 C CA . SER A 1 87 ? -14.927 50.646 12.855 1.00 38.53 122 SER A CA 1
ATOM 681 C C . SER A 1 87 ? -13.620 50.519 13.637 1.00 37.47 122 SER A C 1
ATOM 682 O O . SER A 1 87 ? -13.210 49.411 13.983 1.00 38.23 122 SER A O 1
ATOM 685 N N . ILE A 1 88 ? -12.962 51.645 13.900 1.00 42.88 123 ILE A N 1
ATOM 686 C CA . ILE A 1 88 ? -11.667 51.628 14.577 1.00 38.67 123 ILE A CA 1
ATOM 687 C C . ILE A 1 88 ? -11.781 51.041 15.977 1.00 45.47 123 ILE A C 1
ATOM 688 O O . ILE A 1 88 ? -12.652 51.430 16.752 1.00 51.73 123 ILE A O 1
ATOM 693 N N . GLU A 1 89 ? -10.900 50.100 16.294 1.00 48.68 124 GLU A N 1
ATOM 694 C CA . GLU A 1 89 ? -10.892 49.484 17.612 1.00 57.49 124 GLU A CA 1
ATOM 695 C C . GLU A 1 89 ? -9.912 50.187 18.541 1.00 51.60 124 GLU A C 1
ATOM 696 O O . GLU A 1 89 ? -10.164 50.317 19.738 1.00 63.60 124 GLU A O 1
ATOM 702 N N . ASP A 1 90 ? -8.796 50.643 17.986 1.00 37.16 125 ASP A N 1
ATOM 703 C CA . ASP A 1 90 ? -7.780 51.328 18.776 1.00 39.94 125 ASP A CA 1
ATOM 704 C C . ASP A 1 90 ? -7.168 52.482 17.986 1.00 38.32 125 ASP A C 1
ATOM 705 O O . ASP A 1 90 ? -6.539 52.273 16.947 1.00 40.57 125 ASP A O 1
ATOM 710 N N . TYR A 1 91 ? -7.342 53.696 18.498 1.00 25.83 126 TYR A N 1
ATOM 711 C CA . TYR A 1 91 ? -6.867 54.898 17.818 1.00 25.15 126 TYR A CA 1
ATOM 712 C C . TYR A 1 91 ? -5.352 55.081 17.872 1.00 30.92 126 TYR A C 1
ATOM 713 O O . TYR A 1 91 ? -4.821 56.059 17.346 1.00 30.66 126 TYR A O 1
ATOM 722 N N . ASN A 1 92 ? -4.659 54.139 18.501 1.00 33.49 127 ASN A N 1
ATOM 723 C CA . ASN A 1 92 ? -3.209 54.216 18.625 1.00 37.14 127 ASN A CA 1
ATOM 724 C C . ASN A 1 92 ? -2.491 53.246 17.687 1.00 38.54 127 ASN A C 1
ATOM 725 O O . ASN A 1 92 ? -1.269 53.304 17.539 1.00 36.23 127 ASN A O 1
ATOM 730 N N . LYS A 1 93 ? -3.256 52.357 17.057 1.00 36.95 128 LYS A N 1
ATOM 731 C CA . LYS A 1 93 ? -2.701 51.425 16.081 1.00 34.37 128 LYS A CA 1
ATOM 732 C C . LYS A 1 93 ? -3.348 51.602 14.711 1.00 30.17 128 LYS A C 1
ATOM 733 O O . LYS A 1 93 ? -4.509 51.245 14.515 1.00 26.28 128 LYS A O 1
ATOM 739 N N . PRO A 1 94 ? -2.595 52.166 13.758 1.00 31.22 129 PRO A N 1
ATOM 740 C CA . PRO A 1 94 ? -3.064 52.309 12.377 1.00 17.72 129 PRO A CA 1
ATOM 741 C C . PRO A 1 94 ? -3.236 50.950 11.716 1.00 25.81 129 PRO A C 1
ATOM 742 O O . PRO A 1 94 ? -2.356 50.095 11.817 1.00 30.31 129 PRO A O 1
ATOM 746 N N . LYS A 1 95 ? -4.370 50.757 11.053 1.00 18.19 130 LYS A N 1
ATOM 747 C CA . LYS A 1 95 ? -4.647 49.518 10.345 1.00 19.93 130 LYS A CA 1
ATOM 748 C C . LYS A 1 95 ? -5.209 49.854 8.973 1.00 23.43 130 LYS A C 1
ATOM 749 O O . LYS A 1 95 ? -5.386 51.026 8.639 1.00 21.17 130 LYS A O 1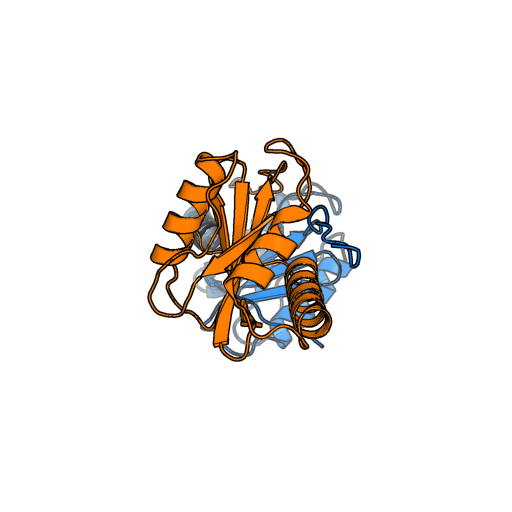
ATOM 755 N N . GLN A 1 96 ? -5.485 48.827 8.177 1.00 21.67 131 GLN A N 1
ATOM 756 C CA . GLN A 1 96 ? -6.156 49.031 6.900 1.00 23.60 131 GLN A CA 1
ATOM 757 C C . GLN A 1 96 ? -7.315 48.059 6.692 1.00 31.57 131 GLN A C 1
ATOM 758 O O . GLN A 1 96 ? -7.277 46.921 7.159 1.00 38.65 131 GLN A O 1
ATOM 764 N N . ARG A 1 97 ? -8.349 48.528 5.999 1.00 27.96 132 ARG A N 1
ATOM 765 C CA . ARG A 1 97 ? -9.524 47.717 5.694 1.00 21.63 132 ARG A CA 1
ATOM 766 C C . ARG A 1 97 ? -9.867 47.814 4.211 1.00 36.82 132 ARG A C 1
ATOM 767 O O . ARG A 1 97 ? -9.753 48.883 3.611 1.00 39.55 132 ARG A O 1
ATOM 775 N N . LEU A 1 98 ? -10.298 46.702 3.625 1.00 42.46 133 LEU A N 1
ATOM 776 C CA . LEU A 1 98 ? -10.641 46.677 2.208 1.00 39.50 133 LEU A CA 1
ATOM 777 C C . LEU A 1 98 ? -12.145 46.795 1.985 1.00 39.43 133 LEU A C 1
ATOM 778 O O . LEU A 1 98 ? -12.927 45.994 2.492 1.00 38.38 133 LEU A O 1
ATOM 783 N N . TYR A 1 99 ? -12.535 47.808 1.221 1.00 46.12 134 TYR A N 1
ATOM 784 C CA . TYR A 1 99 ? -13.930 48.037 0.868 1.00 53.93 134 TYR A CA 1
ATOM 785 C C . TYR A 1 99 ? -14.116 47.817 -0.628 1.00 58.01 134 TYR A C 1
ATOM 786 O O . TYR A 1 99 ? -13.917 48.730 -1.431 1.00 60.07 134 TYR A O 1
ATOM 795 N N . GLY A 1 100 ? -14.493 46.597 -0.997 1.00 58.09 135 GLY A N 1
ATOM 796 C CA . GLY A 1 100 ? -14.547 46.210 -2.393 1.00 56.53 135 GLY A CA 1
ATOM 797 C C . GLY A 1 100 ? -13.141 46.149 -2.957 1.00 52.92 135 GLY A C 1
ATOM 798 O O . GLY A 1 100 ? -12.404 45.195 -2.717 1.00 51.65 135 GLY A O 1
ATOM 799 N N . ARG A 1 101 ? -12.766 47.182 -3.700 1.00 58.38 136 ARG A N 1
ATOM 800 C CA . ARG A 1 101 ? -11.423 47.282 -4.253 1.00 64.03 136 ARG A CA 1
ATOM 801 C C . ARG A 1 101 ? -10.725 48.520 -3.705 1.00 59.16 136 ARG A C 1
ATOM 802 O O . ARG A 1 101 ? -9.637 48.878 -4.154 1.00 59.57 136 ARG A O 1
ATOM 810 N N . TYR A 1 102 ? -11.356 49.170 -2.732 1.00 52.14 137 TYR A N 1
ATOM 811 C CA . TYR A 1 102 ? -10.829 50.410 -2.171 1.00 44.20 137 TYR A CA 1
ATOM 812 C C . TYR A 1 102 ? -10.301 50.210 -0.754 1.00 40.47 137 TYR A C 1
ATOM 813 O O . TYR A 1 102 ? -11.072 50.066 0.192 1.00 41.42 137 TYR A O 1
ATOM 822 N N . MET A 1 103 ? -8.980 50.202 -0.618 1.00 33.14 138 MET A N 1
ATOM 823 C CA . MET A 1 103 ? -8.338 50.047 0.681 1.00 31.45 138 MET A CA 1
ATOM 824 C C . MET A 1 103 ? -8.272 51.376 1.428 1.00 29.85 138 MET A C 1
ATOM 825 O O . MET A 1 103 ? -8.028 52.425 0.832 1.00 37.30 138 MET A O 1
ATOM 830 N N . ILE A 1 104 ? -8.486 51.327 2.736 1.00 27.64 139 ILE A N 1
ATOM 831 C CA . ILE A 1 104 ? -8.396 52.518 3.567 1.00 27.79 139 ILE A CA 1
ATOM 832 C C . ILE A 1 104 ? -7.486 52.284 4.763 1.00 28.80 139 ILE A C 1
ATOM 833 O O . ILE A 1 104 ? -7.666 51.318 5.508 1.00 31.11 139 ILE A O 1
ATOM 838 N N . ALA A 1 105 ? -6.511 53.172 4.942 1.00 21.07 140 ALA A N 1
ATOM 839 C CA . ALA A 1 105 ? -5.523 53.015 6.003 1.00 16.46 140 ALA A CA 1
ATOM 840 C C . ALA A 1 105 ? -5.499 54.203 6.963 1.00 16.51 140 ALA A C 1
ATOM 841 O O . ALA A 1 105 ? -5.601 55.357 6.546 1.00 23.86 140 ALA A O 1
ATOM 843 N N . GLY A 1 106 ? -5.358 53.909 8.251 1.00 15.99 141 GLY A N 1
ATOM 844 C CA . GLY A 1 106 ? -5.288 54.939 9.275 1.00 13.06 141 GLY A CA 1
ATOM 845 C C . GLY A 1 106 ? -5.767 54.441 10.629 1.00 17.25 141 GLY A C 1
ATOM 846 O O . GLY A 1 106 ? -6.010 53.248 10.805 1.00 19.76 141 GLY A O 1
ATOM 847 N N . PRO A 1 107 ? -5.906 55.353 11.601 1.00 18.46 142 PRO A N 1
ATOM 848 C CA . PRO A 1 107 ? -5.593 56.774 11.464 1.00 17.37 142 PRO A CA 1
ATOM 849 C C . PRO A 1 107 ? -4.160 57.060 11.876 1.00 18.37 142 PRO A C 1
ATOM 850 O O . PRO A 1 107 ? -3.570 56.256 12.601 1.00 14.64 142 PRO A O 1
ATOM 854 N N . VAL A 1 108 ? -3.614 58.189 11.430 1.00 20.13 143 VAL A N 1
ATOM 855 C CA . VAL A 1 108 ? -2.366 58.700 11.996 1.00 23.84 143 VAL A CA 1
ATOM 856 C C . VAL A 1 108 ? -2.607 60.111 12.518 1.00 24.35 143 VAL A C 1
ATOM 857 O O . VAL A 1 108 ? -3.302 60.895 11.881 1.00 18.72 143 VAL A O 1
ATOM 861 N N . PRO A 1 109 ? -2.053 60.436 13.693 1.00 23.57 144 PRO A N 1
ATOM 862 C CA . PRO A 1 109 ? -2.295 61.771 14.249 1.00 16.38 144 PRO A CA 1
ATOM 863 C C . PRO A 1 109 ? -1.752 62.876 13.352 1.00 19.41 144 PRO A C 1
ATOM 864 O O . PRO A 1 109 ? -0.733 62.690 12.691 1.00 24.83 144 PRO A O 1
ATOM 868 N N . ILE A 1 110 ? -2.442 64.010 13.321 1.00 16.92 145 ILE A N 1
ATOM 869 C CA . ILE A 1 110 ? -1.981 65.154 12.549 1.00 18.11 145 ILE A CA 1
ATOM 870 C C . ILE A 1 110 ? -2.412 66.450 13.223 1.00 20.76 145 ILE A C 1
ATOM 871 O O . ILE A 1 110 ? -3.432 66.494 13.901 1.00 24.14 145 ILE A O 1
ATOM 876 N N . VAL A 1 111 ? -1.614 67.498 13.063 1.00 25.50 146 VAL A N 1
ATOM 877 C CA . VAL A 1 111 ? -1.959 68.793 13.628 1.00 25.14 146 VAL A CA 1
ATOM 878 C C . VAL A 1 111 ? -2.127 69.818 12.518 1.00 26.66 146 VAL A C 1
ATOM 879 O O . VAL A 1 111 ? -1.169 70.156 11.817 1.00 24.59 146 VAL A O 1
ATOM 883 N N . LEU A 1 112 ? -3.354 70.305 12.366 1.00 18.60 147 LEU A N 1
ATOM 884 C CA . LEU A 1 112 ? -3.666 71.302 11.356 1.00 18.34 147 LEU A CA 1
ATOM 885 C C . LEU A 1 112 ? -4.436 72.444 11.996 1.00 24.69 147 LEU A C 1
ATOM 886 O O . LEU A 1 112 ? -5.417 72.210 12.701 1.00 34.48 147 LEU A O 1
ATOM 891 N N . ALA A 1 113 ? -3.984 73.671 11.747 1.00 21.43 148 ALA A N 1
ATOM 892 C CA . ALA A 1 113 ? -4.591 74.870 12.328 1.00 27.27 148 ALA A CA 1
ATOM 893 C C . ALA A 1 113 ? -4.653 74.806 13.855 1.00 26.70 148 ALA A C 1
ATOM 894 O O . ALA A 1 113 ? -5.671 75.153 14.454 1.00 28.53 148 ALA A O 1
ATOM 896 N N . ASP A 1 114 ? -3.561 74.356 14.470 1.00 28.45 149 ASP A N 1
ATOM 897 C CA . ASP A 1 114 ? -3.482 74.183 15.921 1.00 34.09 149 ASP A CA 1
ATOM 898 C C . ASP A 1 114 ? -4.578 73.275 16.482 1.00 32.30 149 ASP A C 1
ATOM 899 O O . ASP A 1 114 ? -4.948 73.385 17.650 1.00 39.63 149 ASP A O 1
ATOM 904 N N . SER A 1 115 ? -5.090 72.377 15.646 1.00 29.35 150 SER A N 1
ATOM 905 C CA . SER A 1 115 ? -6.090 71.407 16.077 1.00 23.77 150 SER A CA 1
ATOM 906 C C . SER A 1 115 ? -5.551 69.994 15.904 1.00 19.68 150 SER A C 1
ATOM 907 O O . SER A 1 115 ? -4.904 69.689 14.904 1.00 21.73 150 SER A O 1
ATOM 910 N N . GLU A 1 116 ? -5.814 69.139 16.886 1.00 22.54 151 GLU A N 1
ATOM 911 C CA . GLU A 1 116 ? -5.394 67.743 16.819 1.00 19.59 151 GLU A CA 1
ATOM 912 C C . GLU A 1 116 ? -6.448 66.878 16.135 1.00 19.86 151 GLU A C 1
ATOM 913 O O . GLU A 1 116 ? -7.546 66.669 16.660 1.00 21.76 151 GLU A O 1
ATOM 919 N N . LEU A 1 117 ? -6.095 66.377 14.957 1.00 21.24 152 LEU A N 1
ATOM 920 C CA . LEU A 1 117 ? -6.999 65.579 14.141 1.00 17.66 152 LEU A CA 1
ATOM 921 C C . LEU A 1 117 ? -6.343 64.265 13.743 1.00 19.95 152 LEU A C 1
ATOM 922 O O . LEU A 1 117 ? -5.232 63.952 14.176 1.00 21.13 152 LEU A O 1
ATOM 927 N N . LEU A 1 118 ? -7.034 63.505 12.901 1.00 18.82 153 LEU A N 1
ATOM 928 C CA . LEU A 1 118 ? -6.519 62.232 12.420 1.00 15.98 153 LEU A CA 1
ATOM 929 C C . LEU A 1 118 ? -6.589 62.164 10.901 1.00 19.87 153 LEU A C 1
ATOM 930 O O . LEU A 1 118 ? -7.575 62.578 10.292 1.00 22.19 153 LEU A O 1
ATOM 935 N N . MET A 1 119 ? -5.528 61.640 10.300 1.00 18.07 154 MET A N 1
ATOM 936 C CA . MET A 1 119 ? -5.406 61.541 8.857 1.00 11.21 154 MET A CA 1
ATOM 937 C C . MET A 1 119 ? -5.532 60.090 8.417 1.00 16.30 154 MET A C 1
ATOM 938 O O . MET A 1 119 ? -5.114 59.165 9.124 1.00 15.76 154 MET A O 1
ATOM 943 N N . TYR A 1 120 ? -6.115 59.905 7.241 1.00 16.78 155 TYR A N 1
ATOM 944 C CA . TYR A 1 120 ? -6.332 58.587 6.675 1.00 20.85 155 TYR A CA 1
ATOM 945 C C . TYR A 1 120 ? -5.994 58.659 5.194 1.00 21.26 155 TYR A C 1
ATOM 946 O O . TYR A 1 120 ? -5.971 59.744 4.610 1.00 16.35 155 TYR A O 1
ATOM 955 N N . VAL A 1 121 ? -5.740 57.507 4.585 1.00 28.85 156 VAL A N 1
ATOM 956 C CA . VAL A 1 121 ? -5.460 57.456 3.155 1.00 32.18 156 VAL A CA 1
ATOM 957 C C . VAL A 1 121 ? -6.269 56.350 2.487 1.00 31.84 156 VAL A C 1
ATOM 958 O O . VAL A 1 121 ? -6.194 55.187 2.881 1.00 39.25 156 VAL A O 1
ATOM 962 N N . GLY A 1 122 ? -7.052 56.725 1.482 1.00 27.45 157 GLY A N 1
ATOM 963 C CA . GLY A 1 122 ? -7.807 55.772 0.696 1.00 32.53 157 GLY A CA 1
ATOM 964 C C . GLY A 1 122 ? -7.142 55.582 -0.650 1.00 33.99 157 GLY A C 1
ATOM 965 O O . GLY A 1 122 ? -6.588 56.520 -1.214 1.00 30.82 157 GLY A O 1
ATOM 966 N N . PHE A 1 123 ? -7.183 54.360 -1.161 1.00 37.67 158 PHE A N 1
ATOM 967 C CA . PHE A 1 123 ? -6.556 54.053 -2.438 1.00 39.69 158 PHE A CA 1
ATOM 968 C C . PHE A 1 123 ? -7.081 52.729 -2.955 1.00 43.44 158 PHE A C 1
ATOM 969 O O . PHE A 1 123 ? -7.164 51.763 -2.206 1.00 43.08 158 PHE A O 1
ATOM 977 N N . LYS A 1 124 ? -7.445 52.682 -4.231 1.00 58.02 159 LYS A N 1
ATOM 978 C CA . LYS A 1 124 ? -7.982 51.450 -4.793 1.00 67.37 159 LYS A CA 1
ATOM 979 C C . LYS A 1 124 ? -6.912 50.363 -4.852 1.00 65.91 159 LYS A C 1
ATOM 980 O O . LYS A 1 124 ? -5.748 50.625 -5.163 1.00 63.68 159 LYS A O 1
ATOM 986 N N . TRP A 1 125 ? -7.320 49.144 -4.527 1.00 77.82 160 TRP A N 1
ATOM 987 C CA . TRP A 1 125 ? -6.396 48.032 -4.399 1.00 79.92 160 TRP A CA 1
ATOM 988 C C . TRP A 1 125 ? -6.715 46.981 -5.456 1.00 79.28 160 TRP A C 1
ATOM 989 O O . TRP A 1 125 ? -7.816 46.431 -5.480 1.00 73.85 160 TRP A O 1
ATOM 1000 N N . ASN A 1 126 ? -5.748 46.703 -6.326 1.00 85.84 161 ASN A N 1
ATOM 1001 C CA . ASN A 1 126 ? -6.008 45.894 -7.516 1.00 92.98 161 ASN A CA 1
ATOM 1002 C C . ASN A 1 126 ? -5.564 44.440 -7.502 1.00 86.34 161 ASN A C 1
ATOM 1003 O O . ASN A 1 126 ? -4.730 44.042 -8.317 1.00 89.93 161 ASN A O 1
ATOM 1008 N N . GLU A 1 127 ? -6.190 43.671 -6.608 1.00 67.80 162 GLU A N 1
ATOM 1009 C CA . GLU A 1 127 ? -6.218 42.200 -6.609 1.00 63.81 162 GLU A CA 1
ATOM 1010 C C . GLU A 1 127 ? -5.162 41.504 -7.464 1.00 55.88 162 GLU A C 1
ATOM 1011 O O . GLU A 1 127 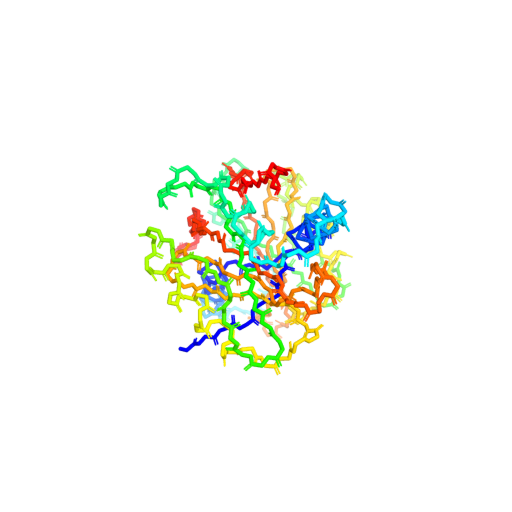? -5.278 41.464 -8.690 1.00 57.26 162 GLU A O 1
ATOM 1017 N N . PRO A 1 128 ? -4.144 40.933 -6.808 1.00 53.22 163 PRO A N 1
ATOM 1018 C CA . PRO A 1 128 ? -2.940 40.385 -7.441 1.00 52.35 163 PRO A CA 1
ATOM 1019 C C . PRO A 1 128 ? -3.250 39.322 -8.485 1.00 50.25 163 PRO A C 1
ATOM 1020 O O . PRO A 1 128 ? -4.240 38.600 -8.343 1.00 44.14 163 PRO A O 1
ATOM 1024 N N . PRO A 1 129 ? -2.407 39.230 -9.526 1.00 50.61 164 PRO A N 1
ATOM 1025 C CA . PRO A 1 129 ? -2.528 38.149 -10.505 1.00 52.80 164 PRO A CA 1
ATOM 1026 C C . PRO A 1 129 ? -2.434 36.822 -9.771 1.00 62.56 164 PRO A C 1
ATOM 1027 O O . PRO A 1 129 ? -1.520 36.638 -8.965 1.00 59.79 164 PRO A O 1
ATOM 1031 N N . PRO A 1 130 ? -3.382 35.913 -10.030 1.00 69.04 165 PRO A N 1
ATOM 1032 C CA . PRO A 1 130 ? -3.509 34.685 -9.243 1.00 69.91 165 PRO A CA 1
ATOM 1033 C C . PRO A 1 130 ? -2.313 33.767 -9.409 1.00 70.50 165 PRO A C 1
ATOM 1034 O O . PRO A 1 130 ? -1.541 33.910 -10.358 1.00 70.77 165 PRO A O 1
ATOM 1038 N N . LEU A 1 131 ? -2.157 32.840 -8.473 1.00 69.45 166 LEU A N 1
ATOM 1039 C CA . LEU A 1 131 ? -1.189 31.770 -8.633 1.00 65.24 166 LEU A CA 1
ATOM 1040 C C . LEU A 1 131 ? -1.916 30.431 -8.579 1.00 57.96 166 LEU A C 1
ATOM 1041 O O . LEU A 1 131 ? -2.850 30.245 -7.797 1.00 55.40 166 LEU A O 1
ATOM 1046 N N . LEU A 1 132 ? -1.504 29.515 -9.445 1.00 61.12 167 LEU A N 1
ATOM 1047 C CA . LEU A 1 132 ? -2.042 28.160 -9.456 1.00 68.40 167 LEU A CA 1
ATOM 1048 C C . LEU A 1 132 ? -0.923 27.188 -9.836 1.00 69.79 167 LEU A C 1
ATOM 1049 O O . LEU A 1 132 ? -0.352 27.324 -10.918 1.00 73.05 167 LEU A O 1
ATOM 1054 N N . LEU A 1 133 ? -0.581 26.214 -8.982 1.00 69.21 168 LEU A N 1
ATOM 1055 C CA . LEU A 1 133 ? -1.319 25.762 -7.783 1.00 63.62 168 LEU A CA 1
ATOM 1056 C C . LEU A 1 133 ? -2.700 25.175 -8.072 1.00 62.36 168 LEU A C 1
ATOM 1057 O O . LEU A 1 133 ? -3.729 25.726 -7.683 1.00 57.92 168 LEU A O 1
ATOM 1062 N N . ARG A 1 134 ? -2.683 24.038 -8.760 1.00 65.75 169 ARG A N 1
ATOM 1063 C CA . ARG A 1 134 ? -3.878 23.281 -9.092 1.00 61.86 169 ARG A CA 1
ATOM 1064 C C . ARG A 1 134 ? -3.880 22.031 -8.224 1.00 53.79 169 ARG A C 1
ATOM 1065 O O . ARG A 1 134 ? -2.857 21.683 -7.633 1.00 47.81 169 ARG A O 1
ATOM 1073 N N . LEU A 1 135 ? -5.018 21.350 -8.149 1.00 56.65 170 LEU A N 1
ATOM 1074 C CA . LEU A 1 135 ? -5.104 20.131 -7.352 1.00 53.09 170 LEU A CA 1
ATOM 1075 C C . LEU A 1 135 ? -4.284 18.998 -7.967 1.00 43.71 170 LEU A C 1
ATOM 1076 O O . LEU A 1 135 ? -3.700 18.192 -7.244 1.00 45.41 170 LEU A O 1
ATOM 1081 N N . PHE A 1 136 ? -4.227 18.937 -9.296 1.00 29.59 171 PHE A N 1
ATOM 1082 C CA . PHE A 1 136 ? -3.554 17.814 -9.952 1.00 34.26 171 PHE A CA 1
ATOM 1083 C C . PHE A 1 136 ? -2.027 17.849 -9.846 1.00 37.34 171 PHE A C 1
ATOM 1084 O O . PHE A 1 136 ? -1.328 17.209 -10.630 1.00 36.02 171 PHE A O 1
ATOM 1092 N N . ASP A 1 137 ? -1.536 18.606 -8.867 1.00 50.01 172 ASP A N 1
ATOM 1093 C CA . ASP A 1 137 ? -0.145 18.556 -8.418 1.00 52.58 172 ASP A CA 1
ATOM 1094 C C . ASP A 1 137 ? 0.883 18.797 -9.518 1.00 47.83 172 ASP A C 1
ATOM 1095 O O . ASP A 1 137 ? 1.791 19.609 -9.358 1.00 45.72 172 ASP A O 1
ATOM 1100 N N . ARG B 1 7 ? 14.119 42.329 4.419 1.00 113.32 42 ARG B N 1
ATOM 1101 C CA . ARG B 1 7 ? 13.555 43.291 5.358 1.00 109.54 42 ARG B CA 1
ATOM 1102 C C . ARG B 1 7 ? 12.047 43.477 5.172 1.00 103.13 42 ARG B C 1
ATOM 1103 O O . ARG B 1 7 ? 11.365 43.913 6.102 1.00 103.00 42 ARG B O 1
ATOM 1111 N N . LYS B 1 8 ? 11.498 43.145 4.001 1.00 93.56 43 LYS B N 1
ATOM 1112 C CA . LYS B 1 8 ? 10.070 43.410 3.869 1.00 84.34 43 LYS B CA 1
ATOM 1113 C C . LYS B 1 8 ? 9.203 42.167 3.940 1.00 70.21 43 LYS B C 1
ATOM 1114 O O . LYS B 1 8 ? 8.740 41.669 2.917 1.00 68.70 43 LYS B O 1
ATOM 1120 N N . ALA B 1 9 ? 8.978 41.674 5.154 1.00 65.84 44 ALA B N 1
ATOM 1121 C CA . ALA B 1 9 ? 8.037 40.582 5.355 1.00 59.19 44 ALA B CA 1
ATOM 1122 C C . ALA B 1 9 ? 6.622 41.129 5.217 1.00 53.07 44 ALA B C 1
ATOM 1123 O O . ALA B 1 9 ? 6.103 41.784 6.122 1.00 55.16 44 ALA B O 1
ATOM 1125 N N . ARG B 1 10 ? 6.007 40.863 4.071 1.00 44.33 45 ARG B N 1
ATOM 1126 C CA . ARG B 1 10 ? 4.697 41.414 3.764 1.00 42.81 45 ARG B CA 1
ATOM 1127 C C . ARG B 1 10 ? 3.620 40.350 3.898 1.00 33.88 45 ARG B C 1
ATOM 1128 O O . ARG B 1 10 ? 3.900 39.153 3.807 1.00 34.39 45 ARG B O 1
ATOM 1136 N N . ASP B 1 11 ? 2.390 40.794 4.128 1.00 33.43 46 ASP B N 1
ATOM 1137 C CA . ASP B 1 11 ? 1.254 39.890 4.223 1.00 36.62 46 ASP B CA 1
ATOM 1138 C C . ASP B 1 11 ? 1.009 39.177 2.903 1.00 25.24 46 ASP B C 1
ATOM 1139 O O . ASP B 1 11 ? 1.228 39.737 1.832 1.00 27.97 46 ASP B O 1
ATOM 1144 N N . ILE B 1 12 ? 0.557 37.933 2.991 1.00 21.78 47 ILE B N 1
ATOM 1145 C CA . ILE B 1 12 ? 0.117 37.202 1.818 1.00 19.39 47 ILE B CA 1
ATOM 1146 C C . ILE B 1 12 ? -1.340 37.557 1.553 1.00 30.73 47 ILE B C 1
ATOM 1147 O O . ILE B 1 12 ? -2.160 37.533 2.472 1.00 31.69 47 ILE B O 1
ATOM 1152 N N . PRO B 1 13 ? -1.662 37.913 0.297 1.00 35.92 48 PRO B N 1
ATOM 1153 C CA . PRO B 1 13 ? -3.041 38.192 -0.124 1.00 36.89 48 PRO B CA 1
ATOM 1154 C C . PRO B 1 13 ? -3.962 37.032 0.230 1.00 37.95 48 PRO B C 1
ATOM 1155 O O . PRO B 1 13 ? -3.587 35.879 0.024 1.00 44.19 48 PRO B O 1
ATOM 1159 N N . ASP B 1 14 ? -5.144 37.345 0.753 1.00 50.80 49 ASP B N 1
ATOM 1160 C CA . ASP B 1 14 ? -6.061 36.341 1.288 1.00 51.39 49 ASP B CA 1
ATOM 1161 C C . ASP B 1 14 ? -6.355 35.184 0.336 1.00 52.07 49 ASP B C 1
ATOM 1162 O O . ASP B 1 14 ? -6.474 34.039 0.767 1.00 44.28 49 ASP B O 1
ATOM 1167 N N . GLU B 1 15 ? -6.476 35.488 -0.952 1.00 58.15 50 GLU B N 1
ATOM 1168 C CA . GLU B 1 15 ? -6.734 34.466 -1.959 1.00 54.76 50 GLU B CA 1
ATOM 1169 C C . GLU B 1 15 ? -5.538 33.531 -2.094 1.00 46.49 50 GLU B C 1
ATOM 1170 O O . GLU B 1 15 ? -5.689 32.307 -2.171 1.00 43.87 50 GLU B O 1
ATOM 1176 N N . HIS B 1 16 ? -4.346 34.118 -2.110 1.00 42.50 51 HIS B N 1
ATOM 1177 C CA . HIS B 1 16 ? -3.116 33.348 -2.191 1.00 38.36 51 HIS B CA 1
ATOM 1178 C C . HIS B 1 16 ? -2.940 32.473 -0.955 1.00 37.15 51 HIS B C 1
ATOM 1179 O O . HIS B 1 16 ? -2.652 31.289 -1.072 1.00 44.63 51 HIS B O 1
ATOM 1186 N N . TYR B 1 17 ? -3.116 33.055 0.228 1.00 33.79 52 TYR B N 1
ATOM 1187 C CA . TYR B 1 17 ? -2.975 32.299 1.470 1.00 34.18 52 TYR B CA 1
ATOM 1188 C C . TYR B 1 17 ? -3.995 31.160 1.566 1.00 40.06 52 TYR B C 1
ATOM 1189 O O . TYR B 1 17 ? -3.649 30.038 1.942 1.00 45.49 52 TYR B O 1
ATOM 1198 N N . GLN B 1 18 ? -5.247 31.459 1.225 1.00 36.48 53 GLN B N 1
ATOM 1199 C CA . GLN B 1 18 ? -6.317 30.464 1.205 1.00 39.51 53 GLN B CA 1
ATOM 1200 C C . GLN B 1 18 ? -5.965 29.318 0.267 1.00 44.84 53 GLN B C 1
ATOM 1201 O O . GLN B 1 18 ? -6.129 28.139 0.611 1.00 45.19 53 GLN B O 1
ATOM 1207 N N . ARG B 1 19 ? -5.456 29.672 -0.909 1.00 40.67 54 ARG B N 1
ATOM 1208 C CA . ARG B 1 19 ? -4.999 28.678 -1.869 1.00 43.75 54 ARG B CA 1
ATOM 1209 C C . ARG B 1 19 ? -3.906 27.796 -1.272 1.00 48.17 54 ARG B C 1
ATOM 1210 O O . ARG B 1 19 ? -3.997 26.572 -1.320 1.00 58.08 54 ARG B O 1
ATOM 1218 N N . ILE B 1 20 ? -2.881 28.430 -0.708 1.00 39.05 55 ILE B N 1
ATOM 1219 C CA . ILE B 1 20 ? -1.770 27.726 -0.070 1.00 34.78 55 ILE B CA 1
ATOM 1220 C C . ILE B 1 20 ? -2.263 26.723 0.969 1.00 30.53 55 ILE B C 1
ATOM 1221 O O . ILE B 1 20 ? -1.794 25.586 1.021 1.00 29.98 55 ILE B O 1
ATOM 1226 N N . ILE B 1 21 ? -3.217 27.156 1.787 1.00 32.03 56 ILE B N 1
ATOM 1227 C CA . ILE B 1 21 ? -3.835 26.282 2.776 1.00 38.93 56 ILE B CA 1
ATOM 1228 C C . ILE B 1 21 ? -4.506 25.089 2.102 1.00 41.64 56 ILE B C 1
ATOM 1229 O O . ILE B 1 21 ? -4.371 23.944 2.550 1.00 39.23 56 ILE B O 1
ATOM 1234 N N . GLU B 1 22 ? -5.216 25.366 1.012 1.00 46.03 57 GLU B N 1
ATOM 1235 C CA . GLU B 1 22 ? -5.905 24.322 0.259 1.00 49.15 57 GLU B CA 1
ATOM 1236 C C . GLU B 1 22 ? -4.961 23.268 -0.328 1.00 49.12 57 GLU B C 1
ATOM 1237 O O . GLU B 1 22 ? -5.225 22.067 -0.217 1.00 55.61 57 GLU B O 1
ATOM 1243 N N . THR B 1 23 ? -3.864 23.705 -0.945 1.00 40.88 58 THR B N 1
ATOM 1244 C CA . THR B 1 23 ? -2.912 22.749 -1.512 1.00 42.14 58 THR B CA 1
ATOM 1245 C C . THR B 1 23 ? -2.114 22.044 -0.417 1.00 37.35 58 THR B C 1
ATOM 1246 O O . THR B 1 23 ? -1.644 20.927 -0.610 1.00 38.35 58 THR B O 1
ATOM 1250 N N . ARG B 1 24 ? -1.962 22.701 0.729 1.00 32.26 59 ARG B N 1
ATOM 1251 C CA . ARG B 1 24 ? -1.321 22.074 1.879 1.00 29.55 59 ARG B CA 1
ATOM 1252 C C . ARG B 1 24 ? -2.177 20.894 2.328 1.00 39.41 59 ARG B C 1
ATOM 1253 O O . ARG B 1 24 ? -1.692 19.763 2.423 1.00 39.42 59 ARG B O 1
ATOM 1261 N N . ASP B 1 25 ? -3.451 21.166 2.602 1.00 40.24 60 ASP B N 1
ATOM 1262 C CA . ASP B 1 25 ? -4.395 20.123 2.997 1.00 39.40 60 ASP B CA 1
ATOM 1263 C C . ASP B 1 25 ? -4.472 19.011 1.953 1.00 39.19 60 ASP B C 1
ATOM 1264 O O . ASP B 1 25 ? -4.563 17.826 2.293 1.00 32.97 60 ASP B O 1
ATOM 1269 N N . ALA B 1 26 ? -4.424 19.403 0.682 1.00 40.82 61 ALA B N 1
ATOM 1270 C CA . ALA B 1 26 ? -4.483 18.450 -0.422 1.00 43.62 61 ALA B CA 1
ATOM 1271 C C . ALA B 1 26 ? -3.271 17.523 -0.452 1.00 38.81 61 ALA B C 1
ATOM 1272 O O . ALA B 1 26 ? -3.412 16.313 -0.609 1.00 53.24 61 ALA B O 1
ATOM 1274 N N . ILE B 1 27 ? -2.082 18.097 -0.314 1.00 36.59 62 ILE B N 1
ATOM 1275 C CA . ILE B 1 27 ? -0.848 17.319 -0.277 1.00 38.73 62 ILE B CA 1
ATOM 1276 C C . ILE B 1 27 ? -0.842 16.397 0.941 1.00 40.90 62 ILE B C 1
ATOM 1277 O O . ILE B 1 27 ? -0.416 15.244 0.861 1.00 38.61 62 ILE B O 1
ATOM 1282 N N . GLN B 1 28 ? -1.333 16.914 2.063 1.00 44.36 63 GLN B N 1
ATOM 1283 C CA . GLN B 1 28 ? -1.463 16.132 3.289 1.00 43.35 63 GLN B CA 1
ATOM 1284 C C . GLN B 1 28 ? -2.361 14.914 3.088 1.00 49.84 63 GLN B C 1
ATOM 1285 O O . GLN B 1 28 ? -2.039 13.814 3.536 1.00 53.00 63 GLN B O 1
ATOM 1291 N N . ASN B 1 29 ? -3.491 15.118 2.418 1.00 51.39 64 ASN B N 1
ATOM 1292 C CA . ASN B 1 29 ? -4.444 14.037 2.197 1.00 58.52 64 ASN B CA 1
ATOM 1293 C C . ASN B 1 29 ? -4.003 13.038 1.130 1.00 59.48 64 ASN B C 1
ATOM 1294 O O . ASN B 1 29 ? -4.316 11.850 1.217 1.00 70.47 64 ASN B O 1
ATOM 1299 N N . LYS B 1 30 ? -3.280 13.520 0.125 1.00 44.64 65 LYS B N 1
ATOM 1300 C CA . LYS B 1 30 ? -2.808 12.658 -0.950 1.00 36.46 65 LYS B CA 1
ATOM 1301 C C . LYS B 1 30 ? -1.784 11.642 -0.457 1.00 40.29 65 LYS B C 1
ATOM 1302 O O . LYS B 1 30 ? -1.829 10.468 -0.832 1.00 48.09 65 LYS B O 1
ATOM 1308 N N . TYR B 1 31 ? -0.867 12.097 0.390 1.00 42.29 66 TYR B N 1
ATOM 1309 C CA . TYR B 1 31 ? 0.230 11.254 0.852 1.00 43.59 66 TYR B CA 1
ATOM 1310 C C . TYR B 1 31 ? 0.046 10.788 2.291 1.00 46.29 66 TYR B C 1
ATOM 1311 O O . TYR B 1 31 ? 1.020 10.491 2.985 1.00 42.78 66 TYR B O 1
ATOM 1320 N N . SER B 1 32 ? -1.206 10.717 2.731 1.00 51.29 67 SER B N 1
ATOM 1321 C CA . SER B 1 32 ? -1.514 10.288 4.089 1.00 53.66 67 SER B CA 1
ATOM 1322 C C . SER B 1 32 ? -1.123 8.830 4.307 1.00 57.66 67 SER B C 1
ATOM 1323 O O . SER B 1 32 ? -0.855 8.407 5.433 1.00 57.91 67 SER B O 1
ATOM 1326 N N . LYS B 1 33 ? -1.088 8.066 3.221 1.00 55.48 68 LYS B N 1
ATOM 1327 C CA . LYS B 1 33 ? -0.731 6.656 3.287 1.00 64.69 68 LYS B CA 1
ATOM 1328 C C . LYS B 1 33 ? 0.777 6.446 3.404 1.00 62.09 68 LYS B C 1
ATOM 1329 O O . LYS B 1 33 ? 1.229 5.459 3.985 1.00 63.09 68 LYS B O 1
ATOM 1335 N N . GLU B 1 34 ? 1.550 7.376 2.852 1.00 54.85 69 GLU B N 1
ATOM 1336 C CA . GLU B 1 34 ? 3.001 7.219 2.790 1.00 45.45 69 GLU B CA 1
ATOM 1337 C C . GLU B 1 34 ? 3.685 7.462 4.138 1.00 38.53 69 GLU B C 1
ATOM 1338 O O . GLU B 1 34 ? 3.400 8.442 4.824 1.00 36.08 69 GLU B O 1
ATOM 1344 N N . THR B 1 35 ? 4.591 6.561 4.506 1.00 39.49 70 THR B N 1
ATOM 1345 C CA . THR B 1 35 ? 5.301 6.652 5.778 1.00 38.66 70 THR B CA 1
ATOM 1346 C C . THR B 1 35 ? 6.747 7.103 5.599 1.00 35.04 70 THR B C 1
ATOM 1347 O O . THR B 1 35 ? 7.452 7.358 6.577 1.00 35.21 70 THR B O 1
ATOM 1351 N N . ASP B 1 36 ? 7.193 7.184 4.350 1.00 33.60 71 ASP B N 1
ATOM 1352 C CA . ASP B 1 36 ? 8.553 7.624 4.060 1.00 32.27 71 ASP B CA 1
ATOM 1353 C C . ASP B 1 36 ? 8.551 9.076 3.601 1.00 31.26 71 ASP B C 1
ATOM 1354 O O . ASP B 1 36 ? 7.958 9.410 2.577 1.00 31.06 71 ASP B O 1
ATOM 1359 N N . LEU B 1 37 ? 9.213 9.932 4.372 1.00 37.02 72 LEU B N 1
ATOM 1360 C CA . LEU B 1 37 ? 9.254 11.360 4.085 1.00 39.06 72 LEU B CA 1
ATOM 1361 C C . LEU B 1 37 ? 9.976 11.628 2.769 1.00 39.67 72 LEU B C 1
ATOM 1362 O O . LEU B 1 37 ? 9.507 12.415 1.946 1.00 38.02 72 LEU B O 1
ATOM 1367 N N . GLY B 1 38 ? 11.112 10.964 2.575 1.00 38.55 73 GLY B N 1
ATOM 1368 C CA . GLY B 1 38 ? 11.898 11.127 1.364 1.00 32.40 73 GLY B CA 1
ATOM 1369 C C . GLY B 1 38 ? 11.112 10.785 0.113 1.00 33.06 73 GLY B C 1
ATOM 1370 O O . GLY B 1 38 ? 11.223 11.460 -0.913 1.00 33.33 73 GLY B O 1
ATOM 1371 N N . ARG B 1 39 ? 10.308 9.732 0.203 1.00 36.64 74 ARG B N 1
ATOM 1372 C CA . ARG B 1 39 ? 9.457 9.321 -0.903 1.00 44.42 74 ARG B CA 1
ATOM 1373 C C . ARG B 1 39 ? 8.427 10.407 -1.212 1.00 40.29 74 ARG B C 1
ATOM 1374 O O . ARG B 1 39 ? 8.168 10.720 -2.378 1.00 39.95 74 ARG B O 1
ATOM 1382 N N . ILE B 1 40 ? 7.856 10.989 -0.161 1.00 33.28 75 ILE B N 1
ATOM 1383 C CA . ILE B 1 40 ? 6.891 12.072 -0.315 1.00 32.81 75 ILE B CA 1
ATOM 1384 C C . ILE B 1 40 ? 7.510 13.284 -1.006 1.00 37.26 75 ILE B C 1
ATOM 1385 O O . ILE B 1 40 ? 6.952 13.799 -1.971 1.00 38.38 75 ILE B O 1
ATOM 1390 N N . LEU B 1 41 ? 8.658 13.736 -0.505 1.00 38.16 76 LEU B N 1
ATOM 1391 C CA . LEU B 1 41 ? 9.327 14.914 -1.054 1.00 34.37 76 LEU B CA 1
ATOM 1392 C C . LEU B 1 41 ? 9.696 14.690 -2.512 1.00 42.69 76 LEU B C 1
ATOM 1393 O O . LEU B 1 41 ? 9.485 15.555 -3.367 1.00 52.52 76 LEU B O 1
ATOM 1398 N N . PHE B 1 42 ? 10.242 13.510 -2.779 1.00 44.01 77 PHE B N 1
ATOM 1399 C CA . PHE B 1 42 ? 10.603 13.100 -4.127 1.00 42.26 77 PHE B CA 1
ATOM 1400 C C . PHE B 1 42 ? 9.399 13.168 -5.070 1.00 40.10 77 PHE B C 1
ATOM 1401 O O . PHE B 1 42 ? 9.465 13.803 -6.124 1.00 45.55 77 PHE B O 1
ATOM 1409 N N . ARG B 1 43 ? 8.301 12.522 -4.680 1.00 47.23 78 ARG B N 1
ATOM 1410 C CA . ARG B 1 43 ? 7.069 12.528 -5.474 1.00 53.32 78 ARG B CA 1
ATOM 1411 C C . ARG B 1 43 ? 6.531 13.938 -5.720 1.00 52.55 78 ARG B C 1
ATOM 1412 O O . ARG B 1 43 ? 6.227 14.303 -6.855 1.00 55.64 78 ARG B O 1
ATOM 1420 N N . VAL B 1 44 ? 6.401 14.714 -4.648 1.00 47.31 79 VAL B N 1
ATOM 1421 C CA . VAL B 1 44 ? 5.877 16.074 -4.724 1.00 44.05 79 VAL B CA 1
ATOM 1422 C C . VAL B 1 44 ? 6.694 16.943 -5.669 1.00 44.74 79 VAL B C 1
ATOM 1423 O O . VAL B 1 44 ? 6.144 17.634 -6.526 1.00 48.70 79 VAL B O 1
ATOM 1427 N N . GLU B 1 45 ? 8.011 16.896 -5.519 1.00 43.89 80 GLU B N 1
ATOM 1428 C CA . GLU B 1 45 ? 8.884 17.717 -6.345 1.00 46.02 80 GLU B CA 1
ATOM 1429 C C . GLU B 1 45 ? 9.049 17.144 -7.747 1.00 56.31 80 GLU B C 1
ATOM 1430 O O . GLU B 1 45 ? 9.564 17.809 -8.648 1.00 51.21 80 GLU B O 1
ATOM 1436 N N . GLY B 1 46 ? 8.593 15.909 -7.921 1.00 58.53 81 GLY B N 1
ATOM 1437 C CA . GLY B 1 46 ? 8.683 15.236 -9.200 1.00 58.57 81 GLY B CA 1
ATOM 1438 C C . GLY B 1 46 ? 7.805 15.841 -10.280 1.00 60.23 81 GLY B C 1
ATOM 1439 O O . GLY B 1 46 ? 8.067 15.669 -11.469 1.00 67.02 81 GLY B O 1
ATOM 1440 N N . ASN B 1 47 ? 6.761 16.556 -9.877 1.00 56.04 82 ASN B N 1
ATOM 1441 C CA . ASN B 1 47 ? 5.801 17.075 -10.848 1.00 64.74 82 ASN B CA 1
ATOM 1442 C C . ASN B 1 47 ? 6.256 18.306 -11.638 1.00 64.58 82 ASN B C 1
ATOM 1443 O O . ASN B 1 47 ? 5.559 18.752 -12.553 1.00 60.06 82 ASN B O 1
ATOM 1448 N N . ARG B 1 48 ? 7.422 18.845 -11.292 1.00 54.27 83 ARG B N 1
ATOM 1449 C CA . ARG B 1 48 ? 7.988 19.968 -12.039 1.00 45.21 83 ARG B CA 1
ATOM 1450 C C . ARG B 1 48 ? 8.765 19.486 -13.258 1.00 37.72 83 ARG B C 1
ATOM 1451 O O . ARG B 1 48 ? 9.595 18.584 -13.163 1.00 38.72 83 ARG B O 1
ATOM 1459 N N . ALA B 1 49 ? 8.503 20.108 -14.401 1.00 32.81 84 ALA B N 1
ATOM 1460 C CA . ALA B 1 49 ? 9.031 19.631 -15.672 1.00 32.86 84 ALA B CA 1
ATOM 1461 C C . ALA B 1 49 ? 10.422 20.169 -15.982 1.00 32.62 84 ALA B C 1
ATOM 1462 O O . ALA B 1 49 ? 11.103 19.668 -16.877 1.00 33.12 84 ALA B O 1
ATOM 1464 N N . GLY B 1 50 ? 10.839 21.195 -15.251 1.00 32.38 85 GLY B N 1
ATOM 1465 C CA . GLY B 1 50 ? 12.137 21.798 -15.477 1.00 32.72 85 GLY B CA 1
ATOM 1466 C C . GLY B 1 50 ? 12.337 23.013 -14.602 1.00 32.43 85 GLY B C 1
ATOM 1467 O O . GLY B 1 50 ? 11.499 23.319 -13.756 1.00 31.95 85 GLY B O 1
ATOM 1468 N N . LYS B 1 51 ? 13.450 23.709 -14.801 1.00 35.60 86 LYS B N 1
ATOM 1469 C CA . LYS B 1 51 ? 13.758 24.884 -13.994 1.00 39.24 86 LYS B CA 1
ATOM 1470 C C . LYS B 1 51 ? 12.947 26.097 -14.451 1.00 32.66 86 LYS B C 1
ATOM 1471 O O . LYS B 1 51 ? 12.557 26.933 -13.637 1.00 32.35 86 LYS B O 1
ATOM 1477 N N . HIS B 1 52 ? 12.674 26.178 -15.751 1.00 33.10 87 HIS B N 1
ATOM 1478 C CA . HIS B 1 52 ? 11.899 27.291 -16.297 1.00 33.26 87 HIS B CA 1
ATOM 1479 C C . HIS B 1 52 ? 10.398 27.068 -16.129 1.00 32.93 87 HIS B C 1
ATOM 1480 O O . HIS B 1 52 ? 9.588 27.857 -16.610 1.00 34.55 87 HIS B O 1
ATOM 1487 N N . ASP B 1 53 ? 10.040 25.986 -15.443 1.00 38.03 88 ASP B N 1
ATOM 1488 C CA . ASP B 1 53 ? 8.646 25.661 -15.156 1.00 37.38 88 ASP B CA 1
ATOM 1489 C C . ASP B 1 53 ? 7.967 26.816 -14.422 1.00 37.97 88 ASP B C 1
ATOM 1490 O O . ASP B 1 53 ? 8.361 27.168 -13.311 1.00 44.10 88 ASP B O 1
ATOM 1495 N N . PRO B 1 54 ? 6.938 27.407 -15.045 1.00 40.62 89 PRO B N 1
ATOM 1496 C CA . PRO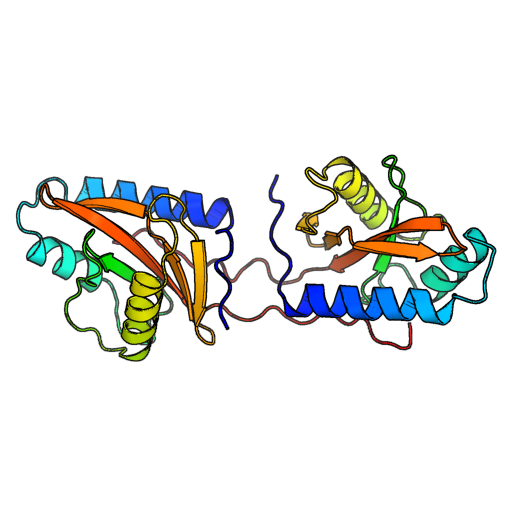 B 1 54 ? 6.243 28.588 -14.516 1.00 35.65 89 PRO B CA 1
ATOM 1497 C C . PRO B 1 54 ? 5.402 28.289 -13.278 1.00 40.11 89 PRO B C 1
ATOM 1498 O O . PRO B 1 54 ? 5.061 29.208 -12.530 1.00 43.50 89 PRO B O 1
ATOM 1502 N N . ARG B 1 55 ? 5.066 27.019 -13.074 1.00 39.05 90 ARG B N 1
ATOM 1503 C CA . ARG B 1 55 ? 4.237 26.612 -11.943 1.00 40.97 90 ARG B CA 1
ATOM 1504 C C . ARG B 1 55 ? 4.884 26.957 -10.605 1.00 41.67 90 ARG B C 1
ATOM 1505 O O . ARG B 1 55 ? 6.113 26.935 -10.481 1.00 34.80 90 ARG B O 1
ATOM 1513 N N . PRO B 1 56 ? 4.053 27.296 -9.604 1.00 36.29 91 PRO B N 1
ATOM 1514 C CA . PRO B 1 56 ? 4.545 27.549 -8.248 1.00 30.25 91 PRO B CA 1
ATOM 1515 C C . PRO B 1 56 ? 5.278 26.322 -7.723 1.00 35.02 91 PRO B C 1
ATOM 1516 O O . PRO B 1 56 ? 4.781 25.200 -7.852 1.00 32.57 91 PRO B O 1
ATOM 1520 N N . ARG B 1 57 ? 6.456 26.538 -7.153 1.00 29.06 92 ARG B N 1
ATOM 1521 C CA . ARG B 1 57 ? 7.257 25.459 -6.603 1.00 28.81 92 ARG B CA 1
ATOM 1522 C C . ARG B 1 57 ? 7.058 25.325 -5.096 1.00 29.56 92 ARG B C 1
ATOM 1523 O O . ARG B 1 57 ? 7.185 26.296 -4.359 1.00 29.47 92 ARG B O 1
ATOM 1531 N N . VAL B 1 58 ? 6.757 24.117 -4.636 1.00 32.75 93 VAL B N 1
ATOM 1532 C CA . VAL B 1 58 ? 6.569 23.878 -3.210 1.00 27.35 93 VAL B CA 1
ATOM 1533 C C . VAL B 1 58 ? 7.885 23.511 -2.519 1.00 31.53 93 VAL B C 1
ATOM 1534 O O . VAL B 1 58 ? 8.583 22.594 -2.948 1.00 43.65 93 VAL B O 1
ATOM 1538 N N . PHE B 1 59 ? 8.220 24.244 -1.459 1.00 28.93 94 PHE B N 1
ATOM 1539 C CA . PHE B 1 59 ? 9.408 23.962 -0.654 1.00 26.77 94 PHE B CA 1
ATOM 1540 C C . PHE B 1 59 ? 8.995 23.459 0.724 1.00 26.17 94 PHE B C 1
ATOM 1541 O O . PHE B 1 59 ? 7.865 23.673 1.162 1.00 26.08 94 PHE B O 1
ATOM 1549 N N . PHE B 1 60 ? 9.930 22.818 1.416 1.00 26.01 95 PHE B N 1
ATOM 1550 C CA . PHE B 1 60 ? 9.682 22.332 2.767 1.00 25.45 95 PHE B CA 1
ATOM 1551 C C . PHE B 1 60 ? 10.848 22.652 3.685 1.00 25.34 95 PHE B C 1
ATOM 1552 O O . PHE B 1 60 ? 11.976 22.823 3.232 1.00 26.53 95 PHE B O 1
ATOM 1560 N N . SER B 1 61 ? 10.564 22.748 4.977 1.00 24.85 96 SER B N 1
ATOM 1561 C CA . SER B 1 61 ? 11.611 22.883 5.977 1.00 24.69 96 SER B CA 1
ATOM 1562 C C . SER B 1 61 ? 11.132 22.239 7.263 1.00 24.10 96 SER B C 1
ATOM 1563 O O . SER B 1 61 ? 9.958 21.887 7.384 1.00 24.25 96 SER B O 1
ATOM 1566 N N . ASP B 1 62 ? 12.035 22.068 8.220 1.00 25.95 97 ASP B N 1
ATOM 1567 C CA . ASP B 1 62 ? 11.626 21.584 9.531 1.00 30.09 97 ASP B CA 1
ATOM 1568 C C . ASP B 1 62 ? 11.454 22.762 10.480 1.00 33.96 97 ASP B C 1
ATOM 1569 O O . ASP B 1 62 ? 11.423 23.913 10.044 1.00 36.18 97 ASP B O 1
ATOM 1574 N N . TYR B 1 63 ? 11.344 22.474 11.771 1.00 27.45 98 TYR B N 1
ATOM 1575 C CA . TYR B 1 63 ? 11.246 23.524 12.778 1.00 27.88 98 TYR B CA 1
ATOM 1576 C C . TYR B 1 63 ? 12.608 23.823 13.396 1.00 32.75 98 TYR B C 1
ATOM 1577 O O . TYR B 1 63 ? 12.692 24.298 14.529 1.00 36.50 98 TYR B O 1
ATOM 1586 N N . ASN B 1 64 ? 13.671 23.538 12.649 1.00 29.94 99 ASN B N 1
ATOM 1587 C CA . ASN B 1 64 ? 15.030 23.784 13.119 1.00 33.99 99 ASN B CA 1
ATOM 1588 C C . ASN B 1 64 ? 15.851 24.593 12.121 1.00 43.63 99 ASN B C 1
ATOM 1589 O O . ASN B 1 64 ? 17.071 24.699 12.251 1.00 52.31 99 ASN B O 1
ATOM 1594 N N . GLY B 1 65 ? 15.179 25.146 11.115 1.00 36.68 100 GLY B N 1
ATOM 1595 C CA . GLY B 1 65 ? 15.819 26.041 10.169 1.00 31.17 100 GLY B CA 1
ATOM 1596 C C . GLY B 1 65 ? 16.462 25.383 8.964 1.00 41.37 100 GLY B C 1
ATOM 1597 O O . GLY B 1 65 ? 17.266 26.006 8.271 1.00 53.78 100 GLY B O 1
ATOM 1598 N N . ASN B 1 66 ? 16.111 24.131 8.696 1.00 39.37 101 ASN B N 1
ATOM 1599 C CA . ASN B 1 66 ? 16.721 23.419 7.579 1.00 40.36 101 ASN B CA 1
ATOM 1600 C C . ASN B 1 66 ? 15.749 23.197 6.421 1.00 36.85 101 ASN B C 1
ATOM 1601 O O . ASN B 1 66 ? 14.664 22.656 6.615 1.00 37.71 101 ASN B O 1
ATOM 1606 N N . VAL B 1 67 ? 16.140 23.627 5.224 1.00 32.26 102 VAL B N 1
ATOM 1607 C CA . VAL B 1 67 ? 15.341 23.399 4.020 1.00 33.49 102 VAL B CA 1
ATOM 1608 C C . VAL B 1 67 ? 15.443 21.939 3.583 1.00 38.20 102 VAL B C 1
ATOM 1609 O O . VAL B 1 67 ? 16.536 21.385 3.502 1.00 44.66 102 VAL B O 1
ATOM 1613 N N . LEU B 1 68 ? 14.302 21.317 3.307 1.00 36.40 103 LEU B N 1
ATOM 1614 C CA . LEU B 1 68 ? 14.271 19.918 2.894 1.00 33.65 103 LEU B CA 1
ATOM 1615 C C . LEU B 1 68 ? 13.870 19.786 1.434 1.00 39.70 103 LEU B C 1
ATOM 1616 O O . LEU B 1 68 ? 12.730 20.075 1.068 1.00 48.73 103 LEU B O 1
ATOM 1621 N N . THR B 1 69 ? 14.806 19.339 0.604 1.00 48.74 104 THR B N 1
ATOM 1622 C CA . THR B 1 69 ? 14.532 19.160 -0.817 1.00 55.59 104 THR B CA 1
ATOM 1623 C C . THR B 1 69 ? 15.555 18.227 -1.456 1.00 65.86 104 THR B C 1
ATOM 1624 O O . THR B 1 69 ? 16.681 18.101 -0.970 1.00 65.59 104 THR B O 1
ATOM 1628 N N . THR B 1 70 ? 15.152 17.544 -2.521 1.00 79.65 105 THR B N 1
ATOM 1629 C CA . THR B 1 70 ? 16.110 16.845 -3.358 1.00 93.95 105 THR B CA 1
ATOM 1630 C C 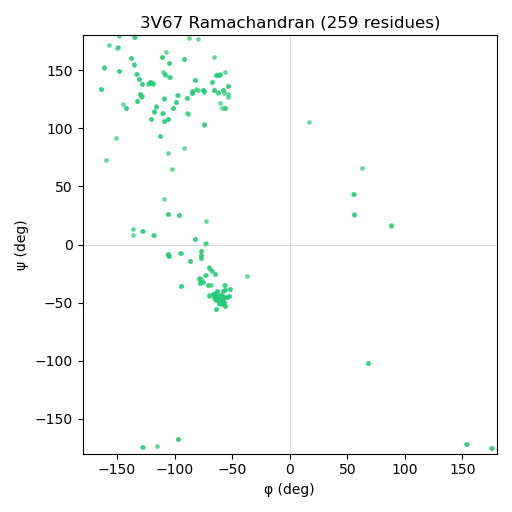. THR B 1 70 ? 16.712 17.920 -4.247 1.00 108.27 105 THR B C 1
ATOM 1631 O O . THR B 1 70 ? 15.971 18.734 -4.800 1.00 112.91 105 THR B O 1
ATOM 1635 N N . ASP B 1 71 ? 18.045 17.928 -4.357 1.00 110.00 106 ASP B N 1
ATOM 1636 C CA . ASP B 1 71 ? 18.781 18.959 -5.102 1.00 109.09 106 ASP B CA 1
ATOM 1637 C C . ASP B 1 71 ? 18.273 19.109 -6.535 1.00 105.77 106 ASP B C 1
ATOM 1638 O O . ASP B 1 71 ? 18.157 18.130 -7.271 1.00 108.90 106 ASP B O 1
ATOM 1643 N N . LYS B 1 72 ? 17.984 20.348 -6.922 1.00 97.02 107 LYS B N 1
ATOM 1644 C CA . LYS B 1 72 ? 17.209 20.616 -8.130 1.00 87.88 107 LYS B CA 1
ATOM 1645 C C . LYS B 1 72 ? 17.966 21.344 -9.235 1.00 78.60 107 LYS B C 1
ATOM 1646 O O . LYS B 1 72 ? 19.173 21.577 -9.141 1.00 68.51 107 LYS B O 1
ATOM 1652 N N . ARG B 1 73 ? 17.229 21.713 -10.281 1.00 83.09 108 ARG B N 1
ATOM 1653 C CA . ARG B 1 73 ? 17.814 22.387 -11.436 1.00 83.13 108 ARG B CA 1
ATOM 1654 C C . ARG B 1 73 ? 18.103 23.874 -11.200 1.00 77.04 108 ARG B C 1
ATOM 1655 O O . ARG B 1 73 ? 19.029 24.430 -11.792 1.00 73.32 108 ARG B O 1
ATOM 1663 N N . SER B 1 74 ? 17.311 24.518 -10.346 1.00 71.46 109 SER B N 1
ATOM 1664 C CA . SER B 1 74 ? 17.466 25.954 -10.108 1.00 67.02 109 SER B CA 1
ATOM 1665 C C . SER B 1 74 ? 18.107 26.278 -8.757 1.00 63.73 109 SER B C 1
ATOM 1666 O O . SER B 1 74 ? 17.477 26.134 -7.710 1.00 60.86 109 SER B O 1
ATOM 1669 N N . ASN B 1 75 ? 19.357 26.731 -8.791 1.00 76.74 110 ASN B N 1
ATOM 1670 C CA . ASN B 1 75 ? 20.081 27.089 -7.576 1.00 76.33 110 ASN B CA 1
ATOM 1671 C C . ASN B 1 75 ? 19.541 28.367 -6.941 1.00 72.83 110 ASN B C 1
ATOM 1672 O O . ASN B 1 75 ? 19.510 28.504 -5.716 1.00 76.81 110 ASN B O 1
ATOM 1677 N N . PHE B 1 76 ? 19.115 29.297 -7.789 1.00 64.51 111 PHE B N 1
ATOM 1678 C CA . PHE B 1 76 ? 18.602 30.588 -7.341 1.00 58.46 111 PHE B CA 1
ATOM 1679 C C . PHE B 1 76 ? 17.409 30.451 -6.396 1.00 54.33 111 PHE B C 1
ATOM 1680 O O . PHE B 1 76 ? 17.395 31.040 -5.312 1.00 62.17 111 PHE B O 1
ATOM 1688 N N . GLN B 1 77 ? 16.415 29.672 -6.814 1.00 47.76 112 GLN B N 1
ATOM 1689 C CA . GLN B 1 77 ? 15.236 29.410 -5.994 1.00 42.15 112 GLN B CA 1
ATOM 1690 C C . GLN B 1 77 ? 15.633 28.819 -4.643 1.00 40.59 112 GLN B C 1
ATOM 1691 O O . GLN B 1 77 ? 15.006 29.096 -3.617 1.00 42.82 112 GLN B O 1
ATOM 1697 N N . LEU B 1 78 ? 16.689 28.013 -4.652 1.00 43.33 113 LEU B N 1
ATOM 1698 C CA . LEU B 1 78 ? 17.173 27.356 -3.445 1.00 43.15 113 LEU B CA 1
ATOM 1699 C C . LEU B 1 78 ? 17.809 28.361 -2.485 1.00 43.24 113 LEU B C 1
ATOM 1700 O O . LEU B 1 78 ? 17.569 28.322 -1.272 1.00 51.39 113 LEU B O 1
ATOM 1705 N N . ARG B 1 79 ? 18.618 29.260 -3.037 1.00 45.88 114 ARG B N 1
ATOM 1706 C CA . ARG B 1 79 ? 19.216 30.334 -2.253 1.00 51.90 114 ARG B CA 1
ATOM 1707 C C . ARG B 1 79 ? 18.136 31.209 -1.625 1.00 52.16 114 ARG B C 1
ATOM 1708 O O . ARG B 1 79 ? 18.172 31.506 -0.420 1.00 52.14 114 ARG B O 1
ATOM 1716 N N . ALA B 1 80 ? 17.176 31.616 -2.451 1.00 45.65 115 ALA B N 1
ATOM 1717 C CA . ALA B 1 80 ? 16.074 32.449 -1.995 1.00 39.03 115 ALA B CA 1
ATOM 1718 C C . ALA B 1 80 ? 15.305 31.765 -0.872 1.00 37.46 115 ALA B C 1
ATOM 1719 O O . ALA B 1 80 ? 14.993 32.391 0.142 1.00 39.36 115 ALA B O 1
ATOM 1721 N N . MET B 1 81 ? 15.016 30.477 -1.046 1.00 36.28 116 MET B N 1
ATOM 1722 C CA . MET B 1 81 ? 14.285 29.727 -0.026 1.00 44.51 116 MET B CA 1
ATOM 1723 C C . MET B 1 81 ? 15.047 29.651 1.289 1.00 42.93 116 MET B C 1
ATOM 1724 O O . MET B 1 81 ? 14.475 29.892 2.353 1.00 45.76 116 MET B O 1
ATOM 1729 N N . GLN B 1 82 ? 16.332 29.314 1.216 1.00 45.22 117 GLN B N 1
ATOM 1730 C CA . GLN B 1 82 ? 17.155 29.234 2.420 1.00 50.88 117 GLN B CA 1
ATOM 1731 C C . GLN B 1 82 ? 17.156 30.561 3.168 1.00 45.91 117 GLN B C 1
ATOM 1732 O O . GLN B 1 82 ? 16.915 30.611 4.388 1.00 43.86 117 GLN B O 1
ATOM 1738 N N . ASN B 1 83 ? 17.412 31.634 2.425 1.00 45.65 118 ASN B N 1
ATOM 1739 C CA . ASN B 1 83 ? 17.375 32.969 3.000 1.00 46.94 118 ASN B CA 1
ATOM 1740 C C . ASN B 1 83 ? 16.041 33.255 3.680 1.00 44.17 118 ASN B C 1
ATOM 1741 O O . ASN B 1 83 ? 16.009 33.775 4.796 1.00 43.54 118 ASN B O 1
ATOM 1746 N N . PHE B 1 84 ? 14.947 32.901 3.010 1.00 35.00 119 PHE B N 1
ATOM 1747 C CA . PHE B 1 84 ? 13.610 33.112 3.563 1.00 32.44 119 PHE B CA 1
ATOM 1748 C C . PHE B 1 84 ? 13.439 32.386 4.889 1.00 34.09 119 PHE B C 1
ATOM 1749 O O . PHE B 1 84 ? 12.963 32.966 5.866 1.00 33.08 119 PHE B O 1
ATOM 1757 N N . VAL B 1 85 ? 13.831 31.115 4.912 1.00 36.23 120 VAL B N 1
ATOM 1758 C CA . VAL B 1 85 ? 13.696 30.290 6.105 1.00 33.07 120 VAL B CA 1
ATOM 1759 C C . VAL B 1 85 ? 14.467 30.885 7.275 1.00 37.44 120 VAL B C 1
ATOM 1760 O O . VAL B 1 85 ? 13.949 30.975 8.388 1.00 35.92 120 VAL B O 1
ATOM 1764 N N . THR B 1 86 ? 15.701 31.312 7.024 1.00 42.73 121 THR B N 1
ATOM 1765 C CA . THR B 1 86 ? 16.494 31.908 8.097 1.00 47.59 121 THR B CA 1
ATOM 1766 C C . THR B 1 86 ? 16.077 33.348 8.420 1.00 50.23 121 THR B C 1
ATOM 1767 O O . THR B 1 86 ? 16.529 33.923 9.411 1.00 53.72 121 THR B O 1
ATOM 1771 N N . SER B 1 87 ? 15.210 33.921 7.589 1.00 46.60 122 SER B N 1
ATOM 1772 C CA . SER B 1 87 ? 14.754 35.298 7.786 1.00 41.26 122 SER B CA 1
ATOM 1773 C C . SER B 1 87 ? 13.436 35.393 8.555 1.00 40.01 122 SER B C 1
ATOM 1774 O O . SER B 1 87 ? 13.001 36.490 8.903 1.00 41.00 122 SER B O 1
ATOM 1777 N N . ILE B 1 88 ? 12.799 34.252 8.807 1.00 43.24 123 ILE B N 1
ATOM 1778 C CA . ILE B 1 88 ? 11.497 34.239 9.471 1.00 40.40 123 ILE B CA 1
ATOM 1779 C C . ILE B 1 88 ? 11.586 34.824 10.872 1.00 45.75 123 ILE B C 1
ATOM 1780 O O . ILE B 1 88 ? 12.459 34.451 11.655 1.00 52.67 123 ILE B O 1
ATOM 1785 N N . GLU B 1 89 ? 10.679 35.741 11.184 1.00 49.60 124 GLU B N 1
ATOM 1786 C CA . GLU B 1 89 ? 10.644 36.356 12.503 1.00 58.77 124 GLU B CA 1
ATOM 1787 C C . GLU B 1 89 ? 9.670 35.626 13.421 1.00 53.57 124 GLU B C 1
ATOM 1788 O O . GLU B 1 89 ? 9.912 35.496 14.621 1.00 64.18 124 GLU B O 1
ATOM 1794 N N . ASP B 1 90 ? 8.571 35.145 12.851 1.00 39.00 125 ASP B N 1
ATOM 1795 C CA . ASP B 1 90 ? 7.561 34.438 13.629 1.00 40.75 125 ASP B CA 1
ATOM 1796 C C . ASP B 1 90 ? 6.983 33.273 12.828 1.00 40.37 125 ASP B C 1
ATOM 1797 O O . ASP B 1 90 ? 6.358 33.469 11.787 1.00 41.66 125 ASP B O 1
ATOM 1802 N N . TYR B 1 91 ? 7.182 32.060 13.335 1.00 34.71 126 TYR B N 1
ATOM 1803 C CA . TYR B 1 91 ? 6.739 30.851 12.649 1.00 31.84 126 TYR B CA 1
ATOM 1804 C C . TYR B 1 91 ? 5.226 30.637 12.689 1.00 31.38 126 TYR B C 1
ATOM 1805 O O . TYR B 1 91 ? 4.723 29.652 12.153 1.00 31.46 126 TYR B O 1
ATOM 1814 N N . ASN B 1 92 ? 4.505 31.565 13.310 1.00 34.96 127 ASN B N 1
ATOM 1815 C CA . ASN B 1 92 ? 3.055 31.452 13.422 1.00 36.82 127 ASN B CA 1
ATOM 1816 C C . ASN B 1 92 ? 2.324 32.407 12.480 1.00 38.45 127 ASN B C 1
ATOM 1817 O O . ASN B 1 92 ? 1.106 32.322 12.313 1.00 38.52 127 ASN B O 1
ATOM 1822 N N . LYS B 1 93 ? 3.076 33.314 11.862 1.00 39.58 128 LYS B N 1
ATOM 1823 C CA . LYS B 1 93 ? 2.513 34.235 10.881 1.00 35.34 128 LYS B CA 1
ATOM 1824 C C . LYS B 1 93 ? 3.181 34.074 9.516 1.00 31.92 128 LYS B C 1
ATOM 1825 O O . LYS B 1 93 ? 4.337 34.458 9.330 1.00 29.38 128 LYS B O 1
ATOM 1831 N N . PRO B 1 94 ? 2.451 33.495 8.555 1.00 32.38 129 PRO B N 1
ATOM 1832 C CA . PRO B 1 94 ? 2.936 33.370 7.178 1.00 24.14 129 PRO B CA 1
ATOM 1833 C C . PRO B 1 94 ? 3.084 34.737 6.524 1.00 25.57 129 PRO B C 1
ATOM 1834 O O . PRO B 1 94 ? 2.182 35.570 6.618 1.00 30.02 129 PRO B O 1
ATOM 1838 N N . LYS B 1 95 ? 4.217 34.959 5.869 1.00 18.63 130 LYS B N 1
ATOM 1839 C CA . LYS B 1 95 ? 4.472 36.208 5.169 1.00 20.54 130 LYS B CA 1
ATOM 1840 C C . LYS B 1 95 ? 5.059 35.888 3.807 1.00 21.20 130 LYS B C 1
ATOM 1841 O O . LYS B 1 95 ? 5.262 34.719 3.473 1.00 21.76 130 LYS B O 1
ATOM 1847 N N . GLN B 1 96 ? 5.332 36.923 3.021 1.00 18.52 131 GLN B N 1
ATOM 1848 C CA . GLN B 1 96 ? 6.013 36.732 1.749 1.00 23.88 131 GLN B CA 1
ATOM 1849 C C . GLN B 1 96 ? 7.153 37.731 1.553 1.00 32.57 131 GLN B C 1
ATOM 1850 O O . GLN B 1 96 ? 7.084 38.866 2.023 1.00 40.81 131 GLN B O 1
ATOM 1856 N N . ARG B 1 97 ? 8.203 37.289 0.868 1.00 31.19 132 ARG B N 1
ATOM 1857 C CA . ARG B 1 97 ? 9.361 38.131 0.579 1.00 24.03 132 ARG B CA 1
ATOM 1858 C C . ARG B 1 97 ? 9.720 38.040 -0.897 1.00 37.26 132 ARG B C 1
ATOM 1859 O O . ARG B 1 97 ? 9.634 36.968 -1.493 1.00 37.94 132 ARG B O 1
ATOM 1867 N N . LEU B 1 98 ? 10.129 39.164 -1.479 1.00 44.80 133 LEU B N 1
ATOM 1868 C CA . LEU B 1 98 ? 10.490 39.203 -2.894 1.00 40.25 133 LEU B CA 1
ATOM 1869 C C . LEU B 1 98 ? 11.999 39.122 -3.104 1.00 40.48 133 LEU B C 1
ATOM 1870 O O . LEU B 1 98 ? 12.756 39.943 -2.586 1.00 37.55 133 LEU B O 1
ATOM 1875 N N . TYR B 1 99 ? 12.421 38.118 -3.867 1.00 47.14 134 TYR B N 1
ATOM 1876 C CA . TYR B 1 99 ? 13.824 37.918 -4.206 1.00 54.34 134 TYR B CA 1
ATOM 1877 C C . TYR B 1 99 ? 14.019 38.147 -5.697 1.00 58.69 134 TYR B C 1
ATOM 1878 O O . TYR B 1 99 ? 13.850 37.233 -6.505 1.00 61.97 134 TYR B O 1
ATOM 1887 N N . GLY B 1 100 ? 14.377 39.375 -6.056 1.00 58.10 135 GLY B N 1
ATOM 1888 C CA . GLY B 1 100 ? 14.433 39.767 -7.450 1.00 58.21 135 GLY B CA 1
ATOM 1889 C C . GLY B 1 100 ? 13.033 39.799 -8.031 1.00 54.28 135 GLY B C 1
ATOM 1890 O O . GLY B 1 100 ? 12.272 40.738 -7.798 1.00 52.05 135 GLY B O 1
ATOM 1891 N N . ARG B 1 101 ? 12.689 38.761 -8.784 1.00 58.57 136 ARG B N 1
ATOM 1892 C CA . ARG B 1 101 ? 11.354 38.632 -9.350 1.00 64.00 136 ARG B CA 1
ATOM 1893 C C . ARG B 1 101 ? 10.676 37.377 -8.813 1.00 58.97 136 ARG B C 1
ATOM 1894 O O . ARG B 1 101 ? 9.603 36.995 -9.274 1.00 58.97 136 ARG B O 1
ATOM 1902 N N . TYR B 1 102 ? 11.309 36.740 -7.831 1.00 53.09 137 TYR B N 1
ATOM 1903 C CA . TYR B 1 102 ? 10.806 35.486 -7.282 1.00 45.88 137 TYR B CA 1
ATOM 1904 C C . TYR B 1 102 ? 10.261 35.671 -5.872 1.00 40.38 137 TYR B C 1
ATOM 1905 O O . TYR B 1 102 ? 11.023 35.830 -4.920 1.00 39.65 137 TYR B O 1
ATOM 1914 N N . MET B 1 103 ? 8.938 35.643 -5.749 1.00 35.16 138 MET B N 1
ATOM 1915 C CA . MET B 1 103 ? 8.276 35.779 -4.458 1.00 33.39 138 MET B CA 1
ATOM 1916 C C . MET B 1 103 ? 8.237 34.448 -3.714 1.00 32.19 138 MET B C 1
ATOM 1917 O O . MET B 1 103 ? 8.028 33.394 -4.316 1.00 36.04 138 MET B O 1
ATOM 1922 N N . ILE B 1 104 ? 8.432 34.503 -2.402 1.00 29.53 139 ILE B N 1
ATOM 1923 C CA . ILE B 1 104 ? 8.364 33.308 -1.573 1.00 27.93 139 ILE B CA 1
ATOM 1924 C C . ILE B 1 104 ? 7.435 33.517 -0.388 1.00 27.25 139 ILE B C 1
ATOM 1925 O O . ILE B 1 104 ? 7.586 34.482 0.361 1.00 31.66 139 ILE B O 1
ATOM 1930 N N . ALA B 1 105 ? 6.475 32.609 -0.224 1.00 19.42 140 ALA B N 1
ATOM 1931 C CA . ALA B 1 105 ? 5.473 32.739 0.828 1.00 15.80 140 ALA B CA 1
ATOM 1932 C C . ALA B 1 105 ? 5.468 31.549 1.783 1.00 14.83 140 ALA B C 1
ATOM 1933 O O . ALA B 1 105 ? 5.600 30.401 1.360 1.00 23.60 140 ALA B O 1
ATOM 1935 N N . GLY B 1 106 ? 5.316 31.834 3.073 1.00 17.44 141 GLY B N 1
ATOM 1936 C CA . GLY B 1 106 ? 5.255 30.801 4.092 1.00 12.12 141 GLY B CA 1
ATOM 1937 C C . GLY B 1 106 ? 5.705 31.309 5.451 1.00 19.28 141 GLY B C 1
ATOM 1938 O O . GLY B 1 106 ? 5.915 32.513 5.634 1.00 18.71 141 GLY B O 1
ATOM 1939 N N . PRO B 1 107 ? 5.856 30.392 6.420 1.00 18.56 142 PRO B N 1
ATOM 1940 C CA . PRO B 1 107 ? 5.574 28.963 6.275 1.00 15.00 142 PRO B CA 1
ATOM 1941 C C . PRO B 1 107 ? 4.140 28.646 6.673 1.00 17.73 142 PRO B C 1
ATOM 1942 O O . PRO B 1 107 ? 3.515 29.437 7.388 1.00 14.58 142 PRO B O 1
ATOM 1946 N N . VAL B 1 108 ? 3.623 27.508 6.217 1.00 19.33 143 VAL B N 1
ATOM 1947 C CA . VAL B 1 108 ? 2.381 26.971 6.771 1.00 23.16 143 VAL B CA 1
ATOM 1948 C C . VAL B 1 108 ? 2.650 25.566 7.294 1.00 24.76 143 VAL B C 1
ATOM 1949 O O . VAL B 1 108 ? 3.375 24.807 6.664 1.00 19.09 143 VAL B O 1
ATOM 1953 N N . PRO B 1 109 ? 2.090 25.221 8.463 1.00 20.89 144 PRO B N 1
ATOM 1954 C CA . PRO B 1 109 ? 2.358 23.891 9.019 1.00 15.95 144 PRO B CA 1
ATOM 1955 C C . PRO B 1 109 ? 1.851 22.778 8.111 1.00 19.09 144 PRO B C 1
ATOM 1956 O O . PRO B 1 109 ? 0.835 22.942 7.438 1.00 22.87 144 PRO B O 1
ATOM 1960 N N . ILE B 1 110 ? 2.569 21.661 8.082 1.00 18.72 145 ILE B N 1
ATOM 1961 C CA . ILE B 1 110 ? 2.136 20.508 7.303 1.00 19.23 145 ILE B CA 1
ATOM 1962 C C . ILE B 1 110 ? 2.584 19.216 7.980 1.00 20.71 145 ILE B C 1
ATOM 1963 O O . ILE B 1 110 ? 3.596 19.191 8.673 1.00 24.07 145 ILE B O 1
ATOM 1968 N N . VAL B 1 111 ? 1.810 18.151 7.810 1.00 26.48 146 VAL B N 1
ATOM 1969 C CA . VAL B 1 111 ? 2.180 16.861 8.374 1.00 23.87 146 VAL B CA 1
ATOM 1970 C C . VAL B 1 111 ? 2.386 15.842 7.267 1.00 26.82 146 VAL B C 1
ATOM 1971 O O . VAL B 1 111 ? 1.446 15.487 6.551 1.00 24.80 146 VAL B O 1
ATOM 1975 N N . LEU B 1 112 ? 3.626 15.386 7.124 1.00 19.39 147 LEU B N 1
ATOM 1976 C CA . LEU B 1 112 ? 3.967 14.400 6.112 1.00 15.17 147 LEU B CA 1
ATOM 1977 C C . LEU B 1 112 ? 4.757 13.272 6.754 1.00 23.64 147 LEU B C 1
ATOM 1978 O O . LEU B 1 112 ? 5.727 13.522 7.467 1.00 32.94 147 LEU B O 1
ATOM 1983 N N . ALA B 1 113 ? 4.333 12.037 6.501 1.00 20.97 148 ALA B N 1
ATOM 1984 C CA . ALA B 1 113 ? 4.963 10.854 7.083 1.00 25.57 148 ALA B CA 1
ATOM 1985 C C . ALA B 1 113 ? 5.008 10.916 8.611 1.00 26.08 148 ALA B C 1
ATOM 1986 O O . ALA B 1 113 ? 6.025 10.588 9.221 1.00 28.38 148 ALA B O 1
ATOM 1988 N N . ASP B 1 114 ? 3.901 11.343 9.215 1.00 29.50 149 ASP B N 1
ATOM 1989 C CA . ASP B 1 114 ? 3.797 11.508 10.667 1.00 33.21 149 ASP B CA 1
ATOM 1990 C C . ASP B 1 114 ? 4.864 12.435 11.246 1.00 30.59 149 ASP B C 1
ATOM 1991 O O . ASP B 1 114 ? 5.228 12.320 12.414 1.00 37.45 149 ASP B O 1
ATOM 1996 N N . SER B 1 115 ? 5.361 13.351 10.422 1.00 31.73 150 SER B N 1
ATOM 1997 C CA . SER B 1 115 ? 6.342 14.337 10.862 1.00 23.02 150 SER B CA 1
ATOM 1998 C C . SER B 1 115 ? 5.776 15.739 10.687 1.00 20.71 150 SER B C 1
ATOM 1999 O O . SER B 1 115 ? 5.127 16.034 9.682 1.00 20.91 150 SER B O 1
ATOM 2002 N N . GLU B 1 116 ? 6.018 16.600 11.671 1.00 22.73 151 GLU B N 1
ATOM 2003 C CA . GLU B 1 116 ? 5.562 17.980 11.601 1.00 17.10 151 GLU B CA 1
ATOM 2004 C C . GLU B 1 116 ? 6.602 18.867 10.931 1.00 18.20 151 GLU B C 1
ATOM 2005 O O . GLU B 1 116 ? 7.685 19.093 11.468 1.00 20.11 151 GLU B O 1
ATOM 2011 N N . LEU B 1 117 ? 6.254 19.371 9.753 1.00 20.83 152 LEU B N 1
ATOM 2012 C CA . LEU B 1 117 ? 7.151 20.189 8.950 1.00 17.73 152 LEU B CA 1
ATOM 2013 C C . LEU B 1 117 ? 6.469 21.488 8.547 1.00 20.31 152 LEU B C 1
ATOM 2014 O O . LEU B 1 117 ? 5.345 21.777 8.969 1.00 26.18 152 LEU B O 1
ATOM 2019 N N . LEU B 1 118 ? 7.152 22.264 7.715 1.00 17.76 153 LEU B N 1
ATOM 2020 C CA . LEU B 1 118 ? 6.614 23.528 7.233 1.00 14.93 153 LEU B CA 1
ATOM 2021 C C . LEU B 1 118 ? 6.692 23.603 5.714 1.00 20.25 153 LEU B C 1
ATOM 2022 O O . LEU B 1 118 ? 7.690 23.207 5.113 1.00 21.75 153 LEU B O 1
ATOM 2027 N N . MET B 1 119 ? 5.625 24.107 5.105 1.00 17.85 154 MET B N 1
ATOM 2028 C CA . MET B 1 119 ? 5.512 24.205 3.659 1.00 14.50 154 MET B CA 1
ATOM 2029 C C . MET B 1 119 ? 5.617 25.660 3.223 1.00 16.36 154 MET B C 1
ATOM 2030 O O . MET B 1 119 ? 5.174 26.572 3.928 1.00 15.33 154 MET B O 1
ATOM 2035 N N . TYR B 1 120 ? 6.209 25.860 2.052 1.00 16.60 155 TYR B N 1
ATOM 2036 C CA . TYR B 1 120 ? 6.405 27.184 1.490 1.00 19.63 155 TYR B CA 1
ATOM 2037 C C . TYR B 1 120 ? 6.086 27.109 0.006 1.00 21.81 155 TYR B C 1
ATOM 2038 O O . TYR B 1 120 ? 6.098 26.027 -0.583 1.00 19.14 155 TYR B O 1
ATOM 2047 N N . VAL B 1 121 ? 5.808 28.255 -0.602 1.00 29.80 156 VAL B N 1
ATOM 2048 C CA . VAL B 1 121 ? 5.541 28.301 -2.035 1.00 30.57 156 VAL B CA 1
ATOM 2049 C C . VAL B 1 121 ? 6.329 29.429 -2.692 1.00 31.63 156 VAL B C 1
ATOM 2050 O O . VAL B 1 121 ? 6.220 30.589 -2.296 1.00 37.80 156 VAL B O 1
ATOM 2054 N N . GLY B 1 122 ? 7.135 29.076 -3.687 1.00 27.08 157 GLY B N 1
ATOM 2055 C CA . GLY B 1 122 ? 7.877 30.050 -4.462 1.00 30.74 157 GLY B CA 1
ATOM 2056 C C . GLY B 1 122 ? 7.222 30.231 -5.813 1.00 32.67 157 GLY B C 1
ATOM 2057 O O . GLY B 1 122 ? 6.694 29.285 -6.385 1.00 33.55 157 GLY B O 1
ATOM 2058 N N . PHE B 1 123 ? 7.244 31.454 -6.323 1.00 38.61 158 PHE B N 1
ATOM 2059 C CA . PHE B 1 123 ? 6.620 31.749 -7.605 1.00 39.96 158 PHE B CA 1
ATOM 2060 C C . PHE B 1 123 ? 7.123 33.086 -8.114 1.00 44.70 158 PHE B C 1
ATOM 2061 O O . PHE B 1 123 ? 7.178 34.055 -7.363 1.00 44.06 158 PHE B O 1
ATOM 2069 N N . LYS B 1 124 ? 7.497 33.143 -9.387 1.00 57.70 159 LYS B N 1
ATOM 2070 C CA . LYS B 1 124 ? 8.011 34.389 -9.938 1.00 67.27 159 LYS B CA 1
ATOM 2071 C C . LYS B 1 124 ? 6.916 35.453 -10.007 1.00 65.86 159 LYS B C 1
ATOM 2072 O O . LYS B 1 124 ? 5.761 35.164 -10.326 1.00 63.34 159 LYS B O 1
ATOM 2078 N N . TRP B 1 125 ? 7.294 36.682 -9.679 1.00 78.29 160 TRP B N 1
ATOM 2079 C CA . TRP B 1 125 ? 6.347 37.778 -9.558 1.00 79.71 160 TRP B CA 1
ATOM 2080 C C . TRP B 1 125 ? 6.661 38.840 -10.604 1.00 79.03 160 TRP B C 1
ATOM 2081 O O . TRP B 1 125 ? 7.746 39.417 -10.601 1.00 75.34 160 TRP B O 1
ATOM 2092 N N . ASN B 1 126 ? 5.708 39.093 -11.497 1.00 86.03 161 ASN B N 1
ATOM 2093 C CA . ASN B 1 126 ? 5.945 39.939 -12.667 1.00 93.41 161 ASN B CA 1
ATOM 2094 C C . ASN B 1 126 ? 5.254 41.291 -12.605 1.00 88.62 161 ASN B C 1
ATOM 2095 O O . ASN B 1 126 ? 4.713 41.749 -13.606 1.00 89.39 161 ASN B O 1
ATOM 2100 N N . GLU B 1 127 ? 5.211 41.920 -11.440 1.00 94.23 162 GLU B N 1
ATOM 2101 C CA . GLU B 1 127 ? 4.367 43.101 -11.305 1.00 96.83 162 GLU B CA 1
ATOM 2102 C C . GLU B 1 127 ? 4.797 43.963 -10.123 1.00 104.34 162 GLU B C 1
ATOM 2103 O O . GLU B 1 127 ? 4.110 44.003 -9.110 1.00 104.63 162 GLU B O 1
ATOM 2109 N N . PRO B 1 128 ? 5.944 44.661 -10.254 1.00 114.27 163 PRO B N 1
ATOM 2110 C CA . PRO B 1 128 ? 6.462 45.480 -9.147 1.00 117.29 163 PRO B CA 1
ATOM 2111 C C . PRO B 1 128 ? 5.502 46.601 -8.688 1.00 121.27 163 PRO B C 1
ATOM 2112 O O . PRO B 1 128 ? 5.308 46.731 -7.482 1.00 122.30 163 PRO B O 1
ATOM 2116 N N . PRO B 1 129 ? 4.909 47.389 -9.611 1.00 124.07 164 PRO B N 1
ATOM 2117 C CA . PRO B 1 129 ? 3.749 48.180 -9.178 1.00 121.86 164 PRO B CA 1
ATOM 2118 C C . PRO B 1 129 ? 2.534 47.246 -9.174 1.00 121.72 164 PRO B C 1
ATOM 2119 O O . PRO B 1 129 ? 2.697 46.110 -9.592 1.00 121.51 164 PRO B O 1
ATOM 2123 N N . PRO B 1 130 ? 1.337 47.692 -8.748 1.00 121.18 165 PRO B N 1
ATOM 2124 C CA . PRO B 1 130 ? 0.821 48.998 -8.316 1.00 116.20 165 PRO B CA 1
ATOM 2125 C C . PRO B 1 130 ? 1.571 49.573 -7.125 1.00 112.90 165 PRO B C 1
ATOM 2126 O O . PRO B 1 130 ? 1.589 48.981 -6.045 1.00 108.16 165 PRO B O 1
ATOM 2130 N N . LEU B 1 131 ? 2.196 50.724 -7.341 1.00 115.02 166 LEU B N 1
ATOM 2131 C CA . LEU B 1 131 ? 2.933 51.408 -6.289 1.00 113.39 166 LEU B CA 1
ATOM 2132 C C . LEU B 1 131 ? 2.631 52.902 -6.301 1.00 107.62 166 LEU B C 1
ATOM 2133 O O . LEU B 1 131 ? 3.336 53.681 -5.670 1.00 111.77 166 LEU B O 1
ATOM 2138 N N . LEU B 1 132 ? 1.585 53.293 -7.024 1.00 94.88 167 LEU B N 1
ATOM 2139 C CA . LEU B 1 132 ? 1.268 54.706 -7.231 1.00 84.69 167 LEU B CA 1
ATOM 2140 C C . LEU B 1 132 ? 0.990 55.469 -5.928 1.00 79.54 167 LEU B C 1
ATOM 2141 O O . LEU B 1 132 ? 0.113 55.104 -5.143 1.00 70.42 167 LEU B O 1
ATOM 2146 N N . LEU B 1 133 ? 1.781 56.515 -5.705 1.00 80.84 168 LEU B N 1
ATOM 2147 C CA . LEU B 1 133 ? 1.657 57.392 -4.543 1.00 78.35 168 LEU B CA 1
ATOM 2148 C C . LEU B 1 133 ? 2.092 58.793 -4.959 1.00 90.45 168 LEU B C 1
ATOM 2149 O O . LEU B 1 133 ? 2.482 58.999 -6.109 1.00 96.54 168 LEU B O 1
ATOM 2154 N N . ARG B 1 134 ? 2.044 59.755 -4.040 1.00 90.09 169 ARG B N 1
ATOM 2155 C CA . ARG B 1 134 ? 2.395 61.125 -4.406 1.00 91.67 169 ARG B CA 1
ATOM 2156 C C . ARG B 1 134 ? 2.842 62.013 -3.247 1.00 86.83 169 ARG B C 1
ATOM 2157 O O . ARG B 1 134 ? 2.757 61.630 -2.079 1.00 80.56 169 ARG B O 1
ATOM 2165 N N . LEU B 1 135 ? 3.321 63.204 -3.601 1.00 88.08 170 LEU B N 1
ATOM 2166 C CA . LEU B 1 135 ? 3.762 64.204 -2.640 1.00 88.10 170 LEU B CA 1
ATOM 2167 C C . LEU B 1 135 ? 3.260 65.608 -3.010 1.00 87.38 170 LEU B C 1
ATOM 2168 O O . LEU B 1 135 ? 3.656 66.595 -2.393 1.00 89.15 170 LEU B O 1
ATOM 2173 N N . PHE B 1 136 ? 2.382 65.706 -4.007 1.00 80.60 171 PHE B N 1
ATOM 2174 C CA . PHE B 1 136 ? 1.809 67.010 -4.357 1.00 75.44 171 PHE B CA 1
ATOM 2175 C C . PHE B 1 136 ? 0.502 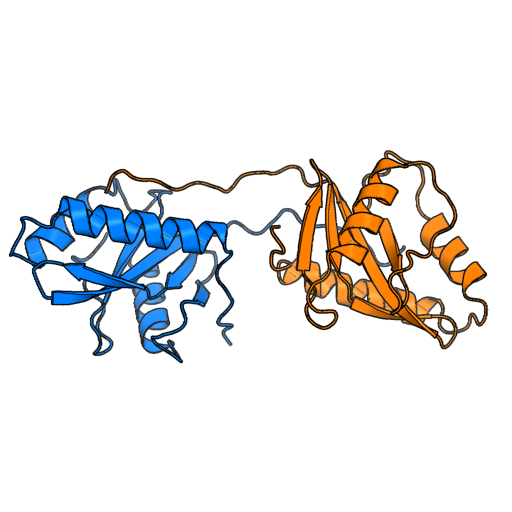67.235 -3.598 1.00 72.70 171 PHE B C 1
ATOM 2176 O O . PHE B 1 136 ? -0.586 67.001 -4.126 1.00 70.20 171 PHE B O 1
ATOM 2184 N N . ASP B 1 137 ? 0.615 67.691 -2.355 1.00 69.41 172 ASP B N 1
ATOM 2185 C CA . ASP B 1 137 ? -0.553 67.881 -1.503 1.00 66.32 172 ASP B CA 1
ATOM 2186 C C . ASP B 1 137 ? -0.363 69.019 -0.506 1.00 68.18 172 ASP B C 1
ATOM 2187 O O . ASP B 1 137 ? -1.333 69.529 0.058 1.00 65.50 172 ASP B O 1
#